Protein AF-A0A2D9H5V6-F1 (afdb_monomer)

Sequence (187 aa):
GAAMRGMRHVPVDREAPAAAYLAARRLLGEGEPVCVFPEAGVSHSYTIRALMPGVAALARETGVPVVPVAVWGHQRLWPLRRRLDEHAGLSLQRGLHVDVAFGEPFGVGAEADLVEVTRDLGHRMTRLLEGLQTRPHHTPRPGERARWYPAHLGGTAPTPAQAEPLDLVPRSAVPPTWGPGARHASA

Foldseek 3Di:
DVVCVVVVHQDADPVCRVSSLVVCLVCVLVVHDDDDDQLVDQFQQLARFFGALSVLVSLLVSVDWDKQKDKDQVCVQFPDDPDPPDPRDGDPDPPGDIDMDIDDIDGHHNPHDSLVVSQVSSARNRVRSVVVCPDPSNDDDVPDQACRHHVVSPHNGDHNVRRVVVRPGPPNTRGHCDDPPRDPPDD

Structure (mmCIF, N/CA/C/O backbone):
data_AF-A0A2D9H5V6-F1
#
_entry.id   AF-A0A2D9H5V6-F1
#
loop_
_atom_site.group_PDB
_atom_site.id
_atom_site.type_symbol
_atom_site.label_atom_id
_atom_site.label_alt_id
_atom_site.label_comp_id
_atom_site.label_asym_id
_atom_site.label_entity_id
_atom_site.label_seq_id
_atom_site.pdbx_PDB_ins_code
_atom_site.Cartn_x
_atom_site.Cartn_y
_atom_site.Cartn_z
_atom_site.occupancy
_atom_site.B_iso_or_equiv
_atom_site.auth_seq_id
_atom_site.auth_comp_id
_atom_site.auth_asym_id
_atom_site.auth_atom_id
_atom_site.pdbx_PDB_model_num
ATOM 1 N N . GLY A 1 1 ? -7.579 21.321 -3.120 1.00 61.03 1 GLY A N 1
ATOM 2 C CA . GLY A 1 1 ? -8.224 22.102 -4.203 1.00 61.03 1 GLY A CA 1
ATOM 3 C C . GLY A 1 1 ? -9.686 21.712 -4.370 1.00 61.03 1 GLY A C 1
ATOM 4 O O . GLY A 1 1 ? -10.102 20.729 -3.767 1.00 61.03 1 GLY A O 1
ATOM 5 N N . ALA A 1 2 ? -10.460 22.461 -5.166 1.00 72.12 2 ALA A N 1
ATOM 6 C CA . ALA A 1 2 ? -11.902 22.234 -5.356 1.00 72.12 2 ALA A CA 1
ATOM 7 C C . ALA A 1 2 ? -12.233 20.844 -5.936 1.00 72.12 2 ALA A C 1
ATOM 9 O O . ALA A 1 2 ? -13.121 20.180 -5.416 1.00 72.12 2 ALA A O 1
ATOM 10 N N . ALA A 1 3 ? -11.454 20.360 -6.911 1.00 72.81 3 ALA A N 1
ATOM 11 C CA . ALA A 1 3 ? -11.627 19.021 -7.487 1.00 72.81 3 ALA A CA 1
ATOM 12 C C . ALA A 1 3 ? -11.470 17.895 -6.443 1.00 72.81 3 ALA A C 1
ATOM 14 O O . ALA A 1 3 ? -12.329 17.030 -6.328 1.00 72.81 3 ALA A O 1
ATOM 15 N N . MET A 1 4 ? -10.422 17.953 -5.612 1.00 76.38 4 MET A N 1
ATOM 16 C CA . MET A 1 4 ? -10.180 16.958 -4.553 1.00 76.38 4 MET A CA 1
ATOM 17 C C . MET A 1 4 ? -11.299 16.940 -3.502 1.00 76.38 4 MET A C 1
ATOM 19 O O . MET A 1 4 ? -11.692 15.871 -3.045 1.00 76.38 4 MET A O 1
ATOM 23 N N . ARG A 1 5 ? -11.850 18.114 -3.153 1.00 72.50 5 ARG A N 1
ATOM 24 C CA . ARG A 1 5 ? -13.009 18.216 -2.251 1.00 72.50 5 ARG A CA 1
ATOM 25 C C . ARG A 1 5 ? -14.284 17.663 -2.889 1.00 72.50 5 ARG A C 1
ATOM 27 O O . ARG A 1 5 ? -15.020 16.959 -2.213 1.00 72.50 5 ARG A O 1
ATOM 34 N N . GLY A 1 6 ? -14.508 17.925 -4.179 1.00 72.38 6 GLY A N 1
ATOM 35 C CA . GLY A 1 6 ? -15.624 17.346 -4.937 1.00 72.38 6 GLY A CA 1
ATOM 36 C C . GLY A 1 6 ? -15.572 15.816 -4.997 1.00 72.38 6 GLY A C 1
ATOM 37 O O . GLY A 1 6 ? -16.605 15.164 -4.935 1.00 72.38 6 GLY A O 1
ATOM 38 N N . MET A 1 7 ? -14.367 15.239 -5.012 1.00 78.19 7 MET A N 1
ATOM 39 C CA . MET A 1 7 ? -14.133 13.792 -4.921 1.00 78.19 7 MET A CA 1
ATOM 40 C C . MET A 1 7 ? -14.036 13.269 -3.475 1.00 78.19 7 MET A C 1
ATOM 42 O O . MET A 1 7 ? -13.596 12.142 -3.271 1.00 78.19 7 MET A O 1
ATOM 46 N N . ARG A 1 8 ? -14.374 14.088 -2.468 1.00 80.75 8 ARG A N 1
ATOM 47 C CA . ARG A 1 8 ? -14.349 13.740 -1.034 1.00 80.75 8 ARG A CA 1
ATOM 48 C C . ARG A 1 8 ? -12.998 13.206 -0.521 1.00 80.75 8 ARG A C 1
ATOM 50 O O . ARG A 1 8 ? -12.956 12.419 0.418 1.00 80.75 8 ARG A O 1
ATOM 57 N N . HIS A 1 9 ? -11.878 13.655 -1.098 1.00 83.19 9 HIS A N 1
ATOM 58 C CA . HIS A 1 9 ? -10.551 13.272 -0.608 1.00 83.19 9 HIS A CA 1
ATOM 59 C C . HIS A 1 9 ? -10.275 13.871 0.773 1.00 83.19 9 HIS A C 1
ATOM 61 O O . HIS A 1 9 ? -10.432 15.077 0.981 1.00 83.19 9 HIS A O 1
ATOM 67 N N . VAL A 1 10 ? -9.769 13.037 1.679 1.00 85.19 10 VAL A N 1
ATOM 68 C CA . VAL A 1 10 ? -9.214 13.472 2.962 1.00 85.19 10 VAL A CA 1
ATOM 69 C C . VAL A 1 10 ? -7.763 13.913 2.730 1.00 85.19 10 VAL A C 1
ATOM 71 O O . VAL A 1 10 ? -6.944 13.089 2.320 1.00 85.19 10 VAL A O 1
ATOM 74 N N . PRO A 1 11 ? -7.414 15.197 2.931 1.00 82.62 11 PRO A N 1
ATOM 75 C CA . PRO A 1 11 ? -6.035 15.643 2.794 1.00 82.62 11 PRO A CA 1
ATOM 76 C C . PRO A 1 11 ? -5.174 15.001 3.885 1.00 82.62 11 PRO A C 1
ATOM 78 O O . PRO A 1 11 ? -5.520 15.046 5.064 1.00 82.62 11 PRO A O 1
ATOM 81 N N . VAL A 1 12 ? -4.049 14.416 3.480 1.00 80.81 12 VAL A N 1
ATOM 82 C CA . VAL A 1 12 ? -3.073 13.829 4.399 1.00 80.81 12 VAL A CA 1
ATOM 83 C C . VAL A 1 12 ? -1.872 14.753 4.477 1.00 80.81 12 VAL A C 1
ATOM 85 O O . VAL A 1 12 ? -1.154 14.928 3.492 1.00 80.81 12 VAL A O 1
ATOM 88 N N . ASP A 1 13 ? -1.659 15.321 5.657 1.00 79.69 13 ASP A N 1
ATOM 89 C CA . ASP A 1 13 ? -0.395 15.944 6.014 1.00 79.69 13 ASP A CA 1
ATOM 90 C C . ASP A 1 13 ? 0.534 14.864 6.579 1.00 79.69 13 ASP A C 1
ATOM 92 O O . ASP A 1 13 ? 0.167 14.133 7.502 1.00 79.69 13 ASP A O 1
ATOM 96 N N . ARG A 1 14 ? 1.727 14.731 5.997 1.00 73.19 14 ARG A N 1
ATOM 97 C CA . ARG A 1 14 ? 2.722 13.751 6.450 1.00 73.19 14 ARG A CA 1
ATOM 98 C C . ARG A 1 14 ? 3.357 14.149 7.781 1.00 73.19 14 ARG A C 1
ATOM 100 O O . ARG A 1 14 ? 3.822 13.262 8.491 1.00 73.19 14 ARG A O 1
ATOM 107 N N . GLU A 1 15 ? 3.357 15.436 8.120 1.00 73.75 15 GLU A N 1
ATOM 108 C CA . GLU A 1 15 ? 3.858 15.954 9.396 1.00 73.75 15 GLU A CA 1
ATOM 109 C C . GLU A 1 15 ? 2.770 15.933 10.481 1.00 73.75 15 GLU A C 1
ATOM 111 O O . GLU A 1 15 ? 3.076 15.776 11.662 1.00 73.75 15 GLU A O 1
ATOM 116 N N . ALA A 1 16 ? 1.492 15.989 10.084 1.00 73.69 16 ALA A N 1
ATOM 117 C CA . ALA A 1 16 ? 0.334 15.946 10.982 1.00 73.69 16 ALA A CA 1
ATOM 118 C C . ALA A 1 16 ? -0.711 14.867 10.591 1.00 73.69 16 ALA A C 1
ATOM 120 O O . ALA A 1 16 ? -1.885 15.178 10.351 1.00 73.69 16 ALA A O 1
ATOM 121 N N . PRO A 1 17 ? -0.342 13.569 10.572 1.00 79.75 17 PRO A N 1
ATOM 122 C CA . PRO A 1 17 ? -1.199 12.497 10.046 1.00 79.75 17 PRO A CA 1
ATOM 123 C C . PRO A 1 17 ? -2.465 12.227 10.879 1.00 79.75 17 PRO A C 1
ATOM 125 O O . PRO A 1 17 ? -3.419 11.622 10.384 1.00 79.75 17 PRO A O 1
ATOM 128 N N . ALA A 1 18 ? -2.510 12.689 12.133 1.00 86.81 18 ALA A N 1
ATOM 129 C CA . ALA A 1 18 ? -3.625 12.454 13.051 1.00 86.81 18 ALA A CA 1
ATOM 130 C C . ALA A 1 18 ? -4.961 13.026 12.544 1.00 86.81 18 ALA A C 1
ATOM 132 O O . ALA A 1 18 ? -6.003 12.394 12.710 1.00 86.81 18 ALA A O 1
ATOM 133 N N . ALA A 1 19 ? -4.948 14.188 11.883 1.00 88.62 19 ALA A N 1
ATOM 134 C CA . ALA A 1 19 ? -6.173 14.802 11.367 1.00 88.62 19 ALA A CA 1
ATOM 135 C C . ALA A 1 19 ? -6.834 13.934 10.282 1.00 88.62 19 ALA A C 1
ATOM 137 O O . ALA A 1 19 ? -8.050 13.729 10.298 1.00 88.62 19 ALA A O 1
ATOM 138 N N . ALA A 1 20 ? -6.029 13.369 9.377 1.00 90.31 20 ALA A N 1
ATOM 139 C CA . ALA A 1 20 ? -6.519 12.467 8.341 1.00 90.31 20 ALA A CA 1
ATOM 140 C C . ALA A 1 20 ? -7.062 11.160 8.932 1.00 90.31 20 ALA A C 1
ATOM 142 O O . ALA A 1 20 ? -8.099 10.672 8.489 1.00 90.31 20 ALA A O 1
ATOM 143 N N . TYR A 1 21 ? -6.402 10.631 9.967 1.00 93.06 21 TYR A N 1
ATOM 144 C CA . TYR A 1 21 ? -6.865 9.448 10.690 1.00 93.06 21 TYR A CA 1
ATOM 145 C C . TYR A 1 21 ? -8.245 9.665 11.323 1.00 93.06 21 TYR A C 1
ATOM 147 O O . TYR A 1 21 ? -9.162 8.875 11.105 1.00 93.06 21 TYR A O 1
ATOM 155 N N . LEU A 1 22 ? -8.426 10.769 12.054 1.00 94.06 22 LEU A N 1
ATOM 156 C CA . LEU A 1 22 ? -9.707 11.107 12.682 1.00 94.06 22 LEU A CA 1
ATOM 157 C C . LEU A 1 22 ? -10.817 11.316 11.644 1.00 94.06 22 LEU A C 1
ATOM 159 O O . LEU A 1 22 ? -11.947 10.873 11.852 1.00 94.06 22 LEU A O 1
ATOM 163 N N . ALA A 1 23 ? -10.497 11.951 10.514 1.00 94.12 23 ALA A N 1
ATOM 164 C CA . ALA A 1 23 ? -11.439 12.130 9.416 1.00 94.12 23 ALA A CA 1
ATOM 165 C C . ALA A 1 23 ? -11.848 10.792 8.780 1.00 94.12 23 ALA A C 1
ATOM 167 O O . ALA A 1 23 ? -13.038 10.575 8.558 1.00 94.12 23 ALA A O 1
ATOM 168 N N . ALA A 1 24 ? -10.892 9.889 8.537 1.00 95.31 24 ALA A N 1
ATOM 169 C CA . ALA A 1 24 ? -11.167 8.543 8.038 1.00 95.31 24 ALA A CA 1
ATOM 170 C C . ALA A 1 24 ? -12.055 7.758 9.012 1.00 95.31 24 ALA A C 1
ATOM 172 O O . ALA A 1 24 ? -13.062 7.193 8.599 1.00 95.31 24 ALA A O 1
ATOM 173 N N . ARG A 1 25 ? -11.745 7.794 10.313 1.00 95.88 25 ARG A N 1
ATOM 174 C CA . ARG A 1 25 ? -12.549 7.130 11.347 1.00 95.88 25 ARG A CA 1
ATOM 175 C C . ARG A 1 25 ? -13.990 7.640 11.386 1.00 95.88 25 ARG A C 1
ATOM 177 O O . ARG A 1 25 ? -14.912 6.839 11.483 1.00 95.88 25 ARG A O 1
ATOM 184 N N . ARG A 1 26 ? -14.187 8.961 11.285 1.00 95.69 26 ARG A N 1
ATOM 185 C CA . ARG A 1 26 ? -15.526 9.567 11.216 1.00 95.69 26 ARG A CA 1
ATOM 186 C C . ARG A 1 26 ? -16.301 9.070 9.993 1.00 95.69 26 ARG A C 1
ATOM 188 O O . ARG A 1 26 ? -17.433 8.639 10.152 1.00 95.69 26 ARG A O 1
ATOM 195 N N . LEU A 1 27 ? -15.686 9.095 8.807 1.00 95.75 27 LEU A N 1
ATOM 196 C CA . LEU A 1 27 ? -16.321 8.634 7.563 1.00 95.75 27 LEU A CA 1
ATOM 197 C C . LEU A 1 27 ? -16.729 7.158 7.642 1.00 95.75 27 LEU A C 1
ATOM 199 O O . LEU A 1 27 ? -17.852 6.817 7.289 1.00 95.75 27 LEU A O 1
ATOM 203 N N . LEU A 1 28 ? -15.856 6.300 8.177 1.00 96.44 28 LEU A N 1
ATOM 204 C CA . LEU A 1 28 ? -16.173 4.886 8.389 1.00 96.44 28 LEU A CA 1
ATOM 205 C C . LEU A 1 28 ? -17.361 4.707 9.349 1.00 96.44 28 LEU A C 1
ATOM 207 O O . LEU A 1 28 ? -18.237 3.889 9.086 1.00 96.44 28 LEU A O 1
ATOM 211 N N . GLY A 1 29 ? -17.434 5.503 10.422 1.00 94.31 29 GLY A N 1
ATOM 212 C CA . GLY A 1 29 ? -18.576 5.509 11.346 1.00 94.31 29 GLY A CA 1
ATOM 213 C C . GLY A 1 29 ? -19.886 6.013 10.723 1.00 94.31 29 GLY A C 1
ATOM 214 O O . GLY A 1 29 ? -20.962 5.630 11.169 1.00 94.31 29 GLY A O 1
ATOM 215 N N . GLU A 1 30 ? -19.804 6.829 9.672 1.00 95.38 30 GLU A N 1
ATOM 216 C CA . GLU A 1 30 ? -20.945 7.282 8.861 1.00 95.38 30 GLU A CA 1
ATOM 217 C C . GLU A 1 30 ? -21.349 6.257 7.782 1.00 95.38 30 GLU A C 1
ATOM 219 O O . GLU A 1 30 ? -22.300 6.489 7.038 1.00 95.38 30 GLU A O 1
ATOM 224 N N . GLY A 1 31 ? -20.651 5.118 7.693 1.00 94.31 31 GLY A N 1
ATOM 225 C CA . GLY A 1 31 ? -20.890 4.085 6.684 1.00 94.31 31 GLY A CA 1
ATOM 226 C C . GLY A 1 31 ? -20.282 4.396 5.311 1.00 94.31 31 GLY A C 1
ATOM 227 O O . GLY A 1 31 ? -20.578 3.699 4.342 1.00 94.31 31 GLY A O 1
ATOM 228 N N . GLU A 1 32 ? -19.433 5.422 5.204 1.00 95.19 32 GLU A N 1
ATOM 229 C CA . GLU A 1 32 ? -18.746 5.766 3.957 1.00 95.19 32 GLU A CA 1
ATOM 230 C C . GLU A 1 32 ? -17.470 4.919 3.790 1.00 95.19 32 GLU A C 1
ATOM 232 O O . GLU A 1 32 ? -16.667 4.806 4.723 1.00 95.19 32 GLU A O 1
ATOM 237 N N . PRO A 1 33 ? -17.218 4.346 2.599 1.00 94.12 33 PRO A N 1
ATOM 238 C CA . PRO A 1 33 ? -15.993 3.602 2.340 1.00 94.12 33 PRO A CA 1
ATOM 239 C C . PRO A 1 33 ? -14.785 4.544 2.263 1.00 94.12 33 PRO A C 1
ATOM 241 O O . PRO A 1 33 ? -14.835 5.606 1.640 1.00 94.12 33 PRO A O 1
ATOM 244 N N . VAL A 1 34 ? -13.657 4.119 2.834 1.00 95.62 34 VAL A N 1
ATOM 245 C CA . VAL A 1 34 ? -12.398 4.875 2.800 1.00 95.62 34 VAL A CA 1
ATOM 246 C C . VAL A 1 34 ? -11.310 4.055 2.115 1.00 95.62 34 VAL A C 1
ATOM 248 O O . VAL A 1 34 ? -10.980 2.953 2.545 1.00 95.62 34 VAL A O 1
ATOM 251 N N . CYS A 1 35 ? -10.713 4.617 1.061 1.00 94.62 35 CYS A N 1
ATOM 252 C CA . CYS A 1 35 ? -9.527 4.058 0.416 1.00 94.62 35 CYS A CA 1
ATOM 253 C C . CYS A 1 35 ? -8.264 4.662 1.038 1.00 94.62 35 CYS A C 1
ATOM 255 O O . CYS A 1 35 ? -8.118 5.884 1.096 1.00 94.62 35 CYS A O 1
ATOM 257 N N . VAL A 1 36 ? -7.333 3.811 1.469 1.00 94.00 36 VAL A N 1
ATOM 258 C CA . VAL A 1 36 ? -6.069 4.217 2.096 1.00 94.00 36 VAL A CA 1
ATOM 259 C C . VAL A 1 36 ? -4.911 3.564 1.350 1.00 94.00 36 VAL A C 1
ATOM 261 O O . VAL A 1 36 ? -4.977 2.385 1.020 1.00 94.00 36 VAL A O 1
ATOM 264 N N . PHE A 1 37 ? -3.833 4.315 1.121 1.00 92.81 37 PHE A N 1
ATOM 265 C CA . PHE A 1 37 ? -2.561 3.777 0.634 1.00 92.81 37 PHE A CA 1
ATOM 266 C C . PHE A 1 37 ? -1.605 3.598 1.823 1.00 92.81 37 PHE A C 1
ATOM 268 O O . PHE A 1 37 ? -0.919 4.558 2.194 1.00 92.81 37 PHE A O 1
ATOM 275 N N . PRO A 1 38 ? -1.553 2.406 2.452 1.00 93.56 38 PRO A N 1
ATOM 276 C CA . PRO A 1 38 ? -0.773 2.191 3.673 1.00 93.56 38 PRO A CA 1
ATOM 277 C C . PRO A 1 38 ? 0.736 2.316 3.443 1.00 93.56 38 PRO A C 1
ATOM 279 O O . PRO A 1 38 ? 1.477 2.561 4.388 1.00 93.56 38 PRO A O 1
ATOM 282 N N . GLU A 1 39 ? 1.191 2.212 2.194 1.00 90.06 39 GLU A N 1
ATOM 283 C CA . GLU A 1 39 ? 2.591 2.383 1.814 1.00 90.06 39 GLU A CA 1
ATOM 284 C C . GLU A 1 39 ? 3.098 3.811 2.064 1.00 90.06 39 GLU A C 1
ATOM 286 O O . GLU A 1 39 ? 4.294 4.003 2.190 1.00 90.06 39 GLU A O 1
ATOM 291 N N . ALA A 1 40 ? 2.246 4.840 2.170 1.00 83.75 40 ALA A N 1
ATOM 292 C CA . ALA A 1 40 ? 2.652 6.247 2.353 1.00 83.75 40 ALA A CA 1
ATOM 293 C C . ALA A 1 40 ? 3.526 6.847 1.220 1.00 83.75 40 ALA A C 1
ATOM 295 O O . ALA A 1 40 ? 4.148 7.902 1.381 1.00 83.75 40 ALA A O 1
ATOM 296 N N . GLY A 1 41 ? 3.541 6.221 0.045 1.00 85.12 41 GLY A N 1
ATOM 297 C CA . GLY A 1 41 ? 4.275 6.669 -1.137 1.00 85.12 41 GLY A CA 1
ATOM 298 C C . GLY A 1 41 ? 4.234 5.618 -2.241 1.00 85.12 41 GLY A C 1
ATOM 299 O O . GLY A 1 41 ? 3.764 4.510 -2.013 1.00 85.12 41 GLY A O 1
ATOM 300 N N . VAL A 1 42 ? 4.722 5.975 -3.428 1.00 86.19 42 VAL A N 1
ATOM 301 C CA . VAL A 1 42 ? 4.929 5.017 -4.524 1.00 86.19 42 VAL A CA 1
ATOM 302 C C . VAL A 1 42 ? 6.318 4.406 -4.358 1.00 86.19 42 VAL A C 1
ATOM 304 O O . VAL A 1 42 ? 7.282 5.155 -4.211 1.00 86.19 42 VAL A O 1
ATOM 307 N N . SER A 1 43 ? 6.426 3.077 -4.384 1.00 90.44 43 SER A N 1
ATOM 308 C CA . SER A 1 43 ? 7.722 2.397 -4.283 1.00 90.44 43 SER A CA 1
ATOM 309 C C . SER A 1 43 ? 8.515 2.451 -5.592 1.00 90.44 43 SER A C 1
ATOM 311 O O . SER A 1 43 ? 7.982 2.164 -6.669 1.00 90.44 43 SER A O 1
ATOM 313 N N . HIS A 1 44 ? 9.815 2.745 -5.504 1.00 91.00 44 HIS A N 1
ATOM 314 C CA . HIS A 1 44 ? 10.706 2.752 -6.669 1.00 91.00 44 HIS A CA 1
ATOM 315 C C . HIS A 1 44 ? 10.980 1.353 -7.238 1.00 91.00 44 HIS A C 1
ATOM 317 O O . HIS A 1 44 ? 11.238 1.240 -8.439 1.00 91.00 44 HIS A O 1
ATOM 323 N N . SER A 1 45 ? 10.926 0.300 -6.413 1.00 92.44 45 SER A N 1
ATOM 324 C CA . SER A 1 45 ? 11.124 -1.095 -6.838 1.00 92.44 45 SER A CA 1
ATOM 325 C C . SER A 1 45 ? 9.867 -1.739 -7.418 1.00 92.44 45 SER A C 1
ATOM 327 O O . SER A 1 45 ? 9.945 -2.857 -7.932 1.00 92.44 45 SER A O 1
ATOM 329 N N . TYR A 1 46 ? 8.723 -1.046 -7.358 1.00 94.31 46 TYR A N 1
ATOM 330 C CA . TYR A 1 46 ? 7.413 -1.573 -7.744 1.00 94.31 46 TYR A CA 1
ATOM 331 C C . TYR A 1 46 ? 7.006 -2.843 -6.981 1.00 94.31 46 TYR A C 1
ATOM 333 O O . TYR A 1 46 ? 6.309 -3.712 -7.505 1.00 94.31 46 TYR A O 1
ATOM 341 N N . THR A 1 47 ? 7.450 -2.944 -5.734 1.00 95.06 47 THR A N 1
ATOM 342 C CA . THR A 1 47 ? 7.063 -3.979 -4.771 1.00 95.06 47 THR A CA 1
ATOM 343 C C . THR A 1 47 ? 6.370 -3.305 -3.593 1.00 95.06 47 THR A C 1
ATOM 345 O O . THR A 1 47 ? 6.602 -2.121 -3.354 1.00 95.06 47 THR A O 1
ATOM 348 N N . ILE A 1 48 ? 5.561 -4.040 -2.827 1.00 95.38 48 ILE A N 1
ATOM 349 C CA . ILE A 1 48 ? 4.933 -3.480 -1.622 1.00 95.38 48 ILE A CA 1
ATOM 350 C C . ILE A 1 48 ? 6.029 -3.112 -0.616 1.00 95.38 48 ILE A C 1
ATOM 352 O O . ILE A 1 48 ? 6.760 -3.985 -0.143 1.00 95.38 48 ILE A O 1
ATOM 356 N N . ARG A 1 49 ? 6.158 -1.822 -0.298 1.00 93.31 49 ARG A N 1
ATOM 357 C CA . ARG A 1 49 ? 7.120 -1.321 0.697 1.00 93.31 49 ARG A CA 1
ATOM 358 C C . ARG A 1 49 ? 6.572 -1.448 2.123 1.00 93.31 49 ARG A C 1
ATOM 360 O O . ARG A 1 49 ? 5.505 -2.017 2.334 1.00 93.31 49 ARG A O 1
ATOM 367 N N . ALA A 1 50 ? 7.308 -0.936 3.108 1.00 94.69 50 ALA A N 1
ATOM 368 C CA . ALA A 1 50 ? 6.848 -0.879 4.496 1.00 94.69 50 ALA A CA 1
ATOM 369 C C . ALA A 1 50 ? 5.471 -0.197 4.610 1.00 94.69 50 ALA A C 1
ATOM 371 O O . ALA A 1 50 ? 5.187 0.774 3.902 1.00 94.69 50 ALA A O 1
ATOM 372 N N . LEU A 1 51 ? 4.632 -0.703 5.513 1.00 96.12 51 LEU A N 1
ATOM 373 C CA . LEU A 1 51 ? 3.240 -0.273 5.649 1.00 96.12 51 LEU A CA 1
ATOM 374 C C . LEU A 1 51 ? 3.004 0.459 6.968 1.00 96.12 51 LEU A C 1
ATOM 376 O O . LEU A 1 51 ? 3.457 0.035 8.028 1.00 96.12 51 LEU A O 1
ATOM 380 N N . MET A 1 52 ? 2.236 1.543 6.920 1.00 94.81 52 MET A N 1
ATOM 381 C CA . MET A 1 52 ? 1.746 2.219 8.116 1.00 94.81 52 MET A CA 1
ATOM 382 C C . MET A 1 52 ? 0.636 1.385 8.781 1.00 94.81 52 MET A C 1
ATOM 384 O O . MET A 1 52 ? -0.300 0.971 8.091 1.00 94.81 52 MET A O 1
ATOM 388 N N . PRO A 1 53 ? 0.638 1.222 10.117 1.00 95.44 53 PRO A N 1
ATOM 389 C CA . PRO A 1 53 ? -0.353 0.402 10.825 1.00 95.44 53 PRO A CA 1
ATOM 390 C C . PRO A 1 53 ? -1.747 1.049 10.933 1.00 95.44 53 PRO A C 1
ATOM 392 O O . PRO A 1 53 ? -2.658 0.482 11.533 1.00 95.44 53 PRO A O 1
ATOM 395 N N . GLY A 1 54 ? -1.943 2.242 10.359 1.00 94.81 54 GLY A N 1
ATOM 396 C CA . GLY A 1 54 ? -3.185 3.010 10.483 1.00 94.81 54 GLY A CA 1
ATOM 397 C C . GLY A 1 54 ? -4.419 2.303 9.916 1.00 94.81 54 GLY A C 1
ATOM 398 O O . GLY A 1 54 ? -5.502 2.466 10.463 1.00 94.81 54 GLY A O 1
ATOM 399 N N . VAL A 1 55 ? -4.268 1.479 8.872 1.00 96.56 55 VAL A N 1
ATOM 400 C CA . VAL A 1 55 ? -5.384 0.680 8.326 1.00 96.56 55 VAL A CA 1
ATOM 401 C C . VAL A 1 55 ? -5.848 -0.366 9.342 1.00 96.56 55 VAL A C 1
ATOM 403 O O . VAL A 1 55 ? -7.044 -0.478 9.596 1.00 96.56 55 VAL A O 1
ATOM 406 N N . ALA A 1 56 ? -4.905 -1.078 9.966 1.00 97.38 56 ALA A N 1
ATOM 407 C CA . ALA A 1 56 ? -5.205 -2.054 11.010 1.00 97.38 56 ALA A CA 1
ATOM 408 C C . ALA A 1 56 ? -5.868 -1.386 12.227 1.00 97.38 56 ALA A C 1
ATOM 410 O O . ALA A 1 56 ? -6.852 -1.900 12.754 1.00 97.38 56 ALA A O 1
ATOM 411 N N . ALA A 1 57 ? -5.365 -0.215 12.635 1.00 96.94 57 ALA A N 1
ATOM 412 C CA . ALA A 1 57 ? -5.922 0.553 13.746 1.00 96.94 57 ALA A CA 1
ATOM 413 C C . ALA A 1 57 ? -7.361 1.026 13.467 1.00 96.94 57 ALA A C 1
ATOM 415 O O . ALA A 1 57 ? -8.242 0.802 14.296 1.00 96.94 57 ALA A O 1
ATOM 416 N N . LEU A 1 58 ? -7.622 1.591 12.280 1.00 97.12 58 LEU A N 1
ATOM 417 C CA . LEU A 1 58 ? -8.965 2.023 11.876 1.00 97.12 58 LEU A CA 1
ATOM 418 C C . LEU A 1 58 ? -9.952 0.857 11.873 1.00 97.12 58 LEU A C 1
ATOM 420 O O . LEU A 1 58 ? -11.042 0.985 12.424 1.00 97.12 58 LEU A O 1
ATOM 424 N N . ALA A 1 59 ? -9.572 -0.276 11.281 1.00 97.44 59 ALA A N 1
ATOM 425 C CA . ALA A 1 59 ? -10.427 -1.456 11.219 1.00 97.44 59 ALA A CA 1
ATOM 426 C C . ALA A 1 59 ? -10.750 -2.006 12.615 1.00 97.44 59 ALA A C 1
ATOM 428 O O . ALA A 1 59 ? -11.903 -2.321 12.896 1.00 97.44 59 ALA A O 1
ATOM 429 N N . ARG A 1 60 ? -9.761 -2.039 13.518 1.00 97.44 60 ARG A N 1
ATOM 430 C CA . ARG A 1 60 ? -9.958 -2.455 14.912 1.00 97.44 60 ARG A CA 1
ATOM 431 C C . ARG A 1 60 ? -10.889 -1.516 15.680 1.00 97.44 60 ARG A C 1
ATOM 433 O O . ARG A 1 60 ? -11.750 -1.981 16.414 1.00 97.44 60 ARG A O 1
ATOM 440 N N . GLU A 1 61 ? -10.710 -0.203 15.525 1.00 96.31 61 GLU A N 1
ATOM 441 C CA . GLU A 1 61 ? -11.502 0.812 16.236 1.00 96.31 61 GLU A CA 1
ATOM 442 C C . GLU A 1 61 ? -12.943 0.920 15.727 1.00 96.31 61 GLU A C 1
ATOM 444 O O . GLU A 1 61 ? -13.843 1.242 16.498 1.00 96.31 61 GLU A O 1
ATOM 449 N N . THR A 1 62 ? -13.165 0.698 14.431 1.00 96.81 62 THR A N 1
ATOM 450 C CA . THR A 1 62 ? -14.478 0.900 13.792 1.00 96.81 62 THR A CA 1
ATOM 451 C C . THR A 1 62 ? -15.238 -0.400 13.540 1.00 96.81 62 THR A C 1
ATOM 453 O O . THR A 1 62 ? -16.426 -0.355 13.236 1.00 96.81 62 THR A O 1
ATOM 456 N N . GLY A 1 63 ? -14.575 -1.555 13.645 1.00 96.56 63 GLY A N 1
ATOM 457 C CA . GLY A 1 63 ? -15.154 -2.867 13.352 1.00 96.56 63 GLY A CA 1
ATOM 458 C C . GLY A 1 63 ? -15.423 -3.125 11.865 1.00 96.56 63 GLY A C 1
ATOM 459 O O . GLY A 1 63 ? -15.999 -4.157 11.522 1.00 96.56 63 GLY A O 1
ATOM 460 N N . VAL A 1 64 ? -15.027 -2.212 10.972 1.00 97.31 64 VAL A N 1
ATOM 461 C CA . VAL A 1 64 ? -15.220 -2.370 9.524 1.00 97.31 64 VAL A CA 1
ATOM 462 C C . VAL A 1 64 ? -14.180 -3.330 8.932 1.00 97.31 64 VAL A C 1
ATOM 464 O O . VAL A 1 64 ? -13.023 -3.333 9.367 1.00 97.31 64 VAL A O 1
ATOM 467 N N . PRO A 1 65 ? -14.546 -4.138 7.922 1.00 97.75 65 PRO A N 1
ATOM 4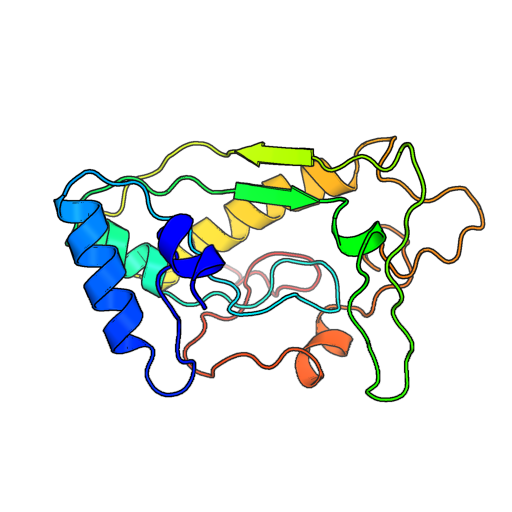68 C CA . PRO A 1 65 ? -13.602 -5.037 7.274 1.00 97.75 65 PRO A CA 1
ATOM 469 C C . PRO A 1 65 ? -12.599 -4.274 6.400 1.00 97.75 65 PRO A C 1
ATOM 471 O O . PRO A 1 65 ? -12.924 -3.270 5.765 1.00 97.75 65 PRO A O 1
ATOM 474 N N . VAL A 1 66 ? -11.382 -4.806 6.306 1.00 98.44 66 VAL A N 1
ATOM 475 C CA . VAL A 1 66 ? -10.349 -4.355 5.370 1.00 98.44 66 VAL A CA 1
ATOM 476 C C . VAL A 1 66 ? -10.433 -5.195 4.103 1.00 98.44 66 VAL A C 1
ATOM 478 O O . VAL A 1 66 ? -10.420 -6.422 4.167 1.00 98.44 66 VAL A O 1
ATOM 481 N N . VAL A 1 67 ? -10.459 -4.539 2.943 1.00 98.50 67 VAL A N 1
ATOM 482 C CA . VAL A 1 67 ? -10.346 -5.189 1.629 1.00 98.50 67 VAL A CA 1
ATOM 483 C C . VAL A 1 67 ? -8.968 -4.857 1.049 1.00 98.50 67 VAL A C 1
ATOM 485 O O . VAL A 1 67 ? -8.729 -3.696 0.712 1.00 98.50 67 VAL A O 1
ATOM 488 N N . PRO A 1 68 ? -8.035 -5.822 0.938 1.00 98.38 68 PRO A N 1
ATOM 489 C CA . PRO A 1 68 ? -6.756 -5.589 0.274 1.00 98.38 68 PRO A CA 1
ATOM 490 C C . PRO A 1 68 ? -6.970 -5.283 -1.209 1.00 98.38 68 PRO A C 1
ATOM 492 O O . PRO A 1 68 ? -7.719 -5.988 -1.884 1.00 98.38 68 PRO A O 1
ATOM 495 N N . VAL A 1 69 ? -6.282 -4.269 -1.732 1.00 98.25 69 VAL A N 1
ATOM 496 C CA . VAL A 1 69 ? -6.365 -3.889 -3.147 1.00 98.25 69 VAL A CA 1
ATOM 497 C C . VAL A 1 69 ? -4.965 -3.694 -3.713 1.00 98.25 69 VAL A C 1
ATOM 499 O O . VAL A 1 69 ? -4.117 -3.074 -3.073 1.00 98.25 69 VAL A O 1
ATOM 502 N N . ALA A 1 70 ? -4.732 -4.198 -4.923 1.00 97.75 70 ALA A N 1
ATOM 503 C CA . ALA A 1 70 ? -3.534 -3.916 -5.708 1.00 97.75 70 ALA A CA 1
ATOM 504 C C . ALA A 1 70 ? -3.919 -3.292 -7.053 1.00 97.75 70 ALA A C 1
ATOM 506 O O . ALA A 1 70 ? -4.922 -3.673 -7.657 1.00 97.75 70 ALA A O 1
ATOM 507 N N . VAL A 1 71 ? -3.107 -2.350 -7.536 1.00 96.62 71 VAL A N 1
ATOM 508 C CA . VAL A 1 71 ? -3.272 -1.713 -8.849 1.00 96.62 71 VAL A CA 1
ATOM 509 C C . VAL A 1 71 ? -1.963 -1.766 -9.625 1.00 96.62 71 VAL A C 1
ATOM 511 O O . VAL A 1 71 ? -0.902 -1.433 -9.099 1.00 96.62 71 VAL A O 1
ATOM 514 N N . TRP A 1 72 ? -2.029 -2.158 -10.896 1.00 96.19 72 TRP A N 1
ATOM 515 C CA . TRP A 1 72 ? -0.850 -2.315 -11.743 1.00 96.19 72 TRP A CA 1
ATOM 516 C C . TRP A 1 72 ? -1.088 -1.810 -13.166 1.00 96.19 72 TRP A C 1
ATOM 518 O O . TRP A 1 72 ? -2.171 -1.966 -13.723 1.00 96.19 72 TRP A O 1
ATOM 528 N N . GLY A 1 73 ? -0.066 -1.189 -13.757 1.00 93.38 73 GLY A N 1
ATOM 529 C CA . GLY A 1 73 ? -0.057 -0.676 -15.131 1.00 93.38 73 GLY A CA 1
ATOM 530 C C . GLY A 1 73 ? -0.073 0.853 -15.216 1.00 93.38 73 GLY A C 1
ATOM 531 O O . GLY A 1 73 ? 0.485 1.424 -16.154 1.00 93.38 73 GLY A O 1
ATOM 532 N N . HIS A 1 74 ? -0.618 1.534 -14.203 1.00 91.44 74 HIS A N 1
ATOM 533 C CA . HIS A 1 74 ? -0.713 3.000 -14.153 1.00 91.44 74 HIS A CA 1
ATOM 534 C C . HIS A 1 74 ? 0.660 3.702 -14.168 1.00 91.44 74 HIS A C 1
ATOM 536 O O . HIS A 1 74 ? 0.808 4.773 -14.752 1.00 91.44 74 HIS A O 1
ATOM 542 N N . GLN A 1 75 ? 1.700 3.071 -13.618 1.00 89.69 75 GLN A N 1
ATOM 543 C CA . GLN A 1 75 ? 3.077 3.572 -13.625 1.00 89.69 75 GLN A CA 1
ATOM 544 C C . GLN A 1 75 ? 3.684 3.683 -15.035 1.00 89.69 75 GLN A C 1
ATOM 546 O O . GLN A 1 75 ? 4.703 4.340 -15.225 1.00 89.69 75 GLN A O 1
ATOM 551 N N . ARG A 1 76 ? 3.076 3.046 -16.047 1.00 88.81 76 ARG A N 1
ATOM 552 C CA . ARG A 1 76 ? 3.482 3.181 -17.457 1.00 88.81 76 ARG A CA 1
ATOM 553 C C . ARG A 1 76 ? 2.914 4.453 -18.096 1.00 88.81 76 ARG A C 1
ATOM 555 O O . ARG A 1 76 ? 3.480 4.933 -19.075 1.00 88.81 76 ARG A O 1
ATOM 562 N N . LEU A 1 77 ? 1.822 4.992 -17.542 1.00 87.12 77 LEU A N 1
ATOM 563 C CA . LEU A 1 77 ? 1.230 6.271 -17.946 1.00 87.12 77 LEU A CA 1
ATOM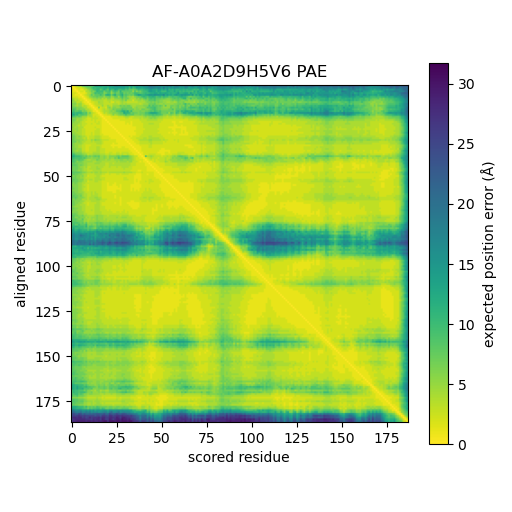 564 C C . LEU A 1 77 ? 2.015 7.433 -17.346 1.00 87.12 77 LEU A C 1
ATOM 566 O O . LEU A 1 77 ? 2.386 8.359 -18.059 1.00 87.12 77 LEU A O 1
ATOM 570 N N . TRP A 1 78 ? 2.297 7.363 -16.045 1.00 83.12 78 TRP A N 1
ATOM 571 C CA . TRP A 1 78 ? 3.052 8.389 -15.336 1.00 83.12 78 TRP A CA 1
ATOM 572 C C . TRP A 1 78 ? 4.159 7.750 -14.492 1.00 83.12 78 TRP A C 1
ATOM 574 O O . TRP A 1 78 ? 3.947 7.453 -13.315 1.00 83.12 78 TRP A O 1
ATOM 584 N N . PRO A 1 79 ? 5.337 7.486 -15.083 1.00 79.69 79 PRO A N 1
ATOM 585 C CA . PRO A 1 79 ? 6.411 6.817 -14.368 1.00 79.69 79 PRO A CA 1
ATOM 586 C C . PRO A 1 79 ? 6.948 7.680 -13.228 1.00 79.69 79 PRO A C 1
ATOM 588 O O . PRO A 1 79 ? 7.026 8.906 -13.327 1.00 79.69 79 PRO A O 1
ATOM 591 N N . LEU A 1 80 ? 7.351 7.024 -12.141 1.00 79.88 80 LEU A N 1
ATOM 592 C CA . LEU A 1 80 ? 8.006 7.699 -11.030 1.00 79.88 80 LEU A CA 1
ATOM 593 C C . LEU A 1 80 ? 9.374 8.223 -11.491 1.00 79.88 80 LEU A C 1
ATOM 595 O O . LEU A 1 80 ? 10.157 7.486 -12.099 1.00 79.88 80 LEU A O 1
ATOM 599 N N . ARG A 1 81 ? 9.657 9.498 -11.206 1.00 74.88 81 ARG A N 1
ATOM 600 C CA . ARG A 1 81 ? 10.980 10.091 -11.440 1.00 74.88 81 ARG A CA 1
ATOM 601 C C . ARG A 1 81 ? 11.972 9.474 -10.466 1.00 74.88 81 ARG A C 1
ATOM 603 O O . ARG A 1 81 ? 11.710 9.471 -9.271 1.00 74.88 81 ARG A O 1
ATOM 610 N N . ARG A 1 82 ? 13.116 8.999 -10.958 1.00 71.44 82 ARG A N 1
ATOM 611 C CA . ARG A 1 82 ? 14.204 8.489 -10.106 1.00 71.44 82 ARG A CA 1
ATOM 612 C C . ARG A 1 82 ? 15.222 9.565 -9.752 1.00 71.44 82 ARG A C 1
ATOM 614 O O . ARG A 1 82 ? 16.035 9.368 -8.854 1.00 71.44 82 ARG A O 1
ATOM 621 N N . ARG A 1 83 ? 15.208 10.684 -10.479 1.00 67.44 83 ARG A N 1
ATOM 622 C CA . ARG A 1 83 ? 16.052 11.854 -10.234 1.00 67.44 83 ARG A CA 1
ATOM 623 C C . ARG A 1 83 ? 15.245 13.132 -10.451 1.00 67.44 83 ARG A C 1
ATOM 625 O O . ARG A 1 83 ? 14.303 13.141 -11.243 1.00 67.44 83 ARG A O 1
ATOM 632 N N . LEU A 1 84 ? 15.619 14.210 -9.764 1.00 63.78 84 LEU A N 1
ATOM 633 C CA . LEU A 1 84 ? 14.932 15.505 -9.872 1.00 63.78 84 LEU A CA 1
ATOM 634 C C . LEU A 1 84 ? 15.000 16.084 -11.296 1.00 63.78 84 LEU A C 1
ATOM 636 O O . LEU A 1 84 ? 14.041 16.701 -11.755 1.00 63.78 84 LEU A O 1
ATOM 640 N N . ASP A 1 85 ? 16.100 15.821 -12.003 1.00 65.69 85 ASP A N 1
ATOM 641 C CA . ASP A 1 85 ? 16.358 16.218 -13.389 1.00 65.69 85 ASP A CA 1
ATOM 642 C C . ASP A 1 85 ? 15.696 15.299 -14.433 1.00 65.69 85 ASP A C 1
ATOM 644 O O . ASP A 1 85 ? 15.688 15.615 -15.621 1.00 65.69 85 ASP A O 1
ATOM 648 N N . GLU A 1 86 ? 15.094 14.175 -14.026 1.00 67.75 86 GLU A N 1
ATOM 649 C CA . GLU A 1 86 ? 14.453 13.253 -14.964 1.00 67.75 86 GLU A CA 1
ATOM 650 C C . GLU A 1 86 ? 13.097 13.795 -15.436 1.00 67.75 86 GLU A C 1
ATOM 652 O O . GLU A 1 86 ? 12.166 13.986 -14.648 1.00 67.75 86 GLU A O 1
ATOM 657 N N . HIS A 1 87 ? 12.933 13.955 -16.749 1.00 60.53 87 HIS A N 1
ATOM 658 C CA . HIS A 1 87 ? 11.625 14.164 -17.361 1.00 60.53 87 HIS A CA 1
ATOM 659 C C . HIS A 1 87 ? 10.842 12.844 -17.420 1.00 60.53 87 HIS A C 1
ATOM 661 O O . HIS A 1 87 ? 10.832 12.148 -18.433 1.00 60.53 87 HIS A O 1
ATOM 667 N N . ALA A 1 88 ? 10.126 12.505 -16.348 1.00 62.41 88 ALA A N 1
ATOM 668 C CA . ALA A 1 88 ? 9.028 11.546 -16.448 1.00 62.41 88 ALA A CA 1
ATOM 669 C C . ALA A 1 88 ? 7.805 12.263 -17.039 1.00 62.41 88 ALA A C 1
ATOM 671 O O . ALA A 1 88 ? 7.041 12.908 -16.318 1.00 62.41 88 ALA A O 1
ATOM 672 N N . GLY A 1 89 ? 7.694 12.255 -18.368 1.00 62.47 89 GLY A N 1
ATOM 673 C CA . GLY A 1 89 ? 6.527 12.777 -19.077 1.00 62.47 89 GLY A CA 1
ATOM 674 C C . GLY A 1 89 ? 5.337 11.820 -19.001 1.00 62.47 89 GLY A C 1
ATOM 675 O O . GLY A 1 89 ? 5.517 10.609 -18.867 1.00 62.47 89 GLY A O 1
ATOM 676 N N . LEU A 1 90 ? 4.127 12.372 -19.121 1.00 75.12 90 LEU A N 1
ATOM 677 C CA . LEU A 1 90 ? 2.906 11.592 -19.307 1.00 75.12 90 LEU A CA 1
ATOM 678 C C . LEU A 1 90 ? 2.982 10.824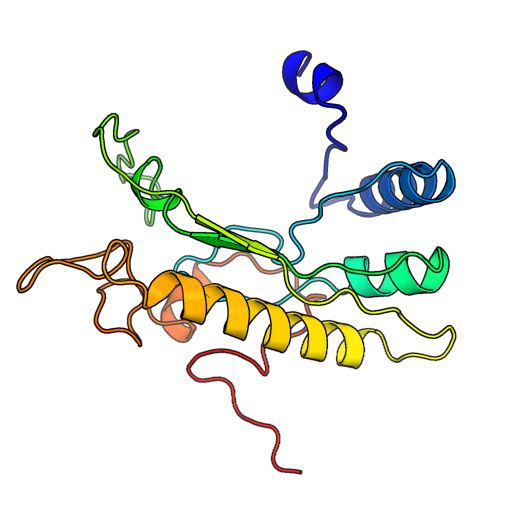 -20.629 1.00 75.12 90 LEU A C 1
ATOM 680 O O . LEU A 1 90 ? 3.115 11.425 -21.695 1.00 75.12 90 LEU A O 1
ATOM 684 N N . SER A 1 91 ? 2.843 9.505 -20.571 1.00 75.75 91 SER A N 1
ATOM 685 C CA . SER A 1 91 ? 2.624 8.686 -21.755 1.00 75.75 91 SER A CA 1
ATOM 686 C C . SER A 1 91 ? 1.142 8.709 -22.123 1.00 75.75 91 SER A C 1
ATOM 688 O O . SER A 1 91 ? 0.296 8.237 -21.367 1.00 75.75 91 SER A O 1
ATOM 690 N N . LEU A 1 92 ? 0.830 9.232 -23.310 1.00 78.00 92 LEU A N 1
ATOM 691 C CA . LEU A 1 92 ? -0.512 9.187 -23.909 1.00 78.00 92 LEU A CA 1
ATOM 692 C C . LEU A 1 92 ? -0.697 7.959 -24.818 1.00 78.00 92 LEU A C 1
ATOM 694 O O . LEU A 1 92 ? -1.570 7.939 -25.689 1.00 78.00 92 LEU A O 1
ATOM 698 N N . GLN A 1 93 ? 0.154 6.940 -24.659 1.00 80.38 93 GLN A N 1
ATOM 699 C CA . GLN A 1 93 ? 0.082 5.725 -25.460 1.00 80.38 93 GLN A CA 1
ATOM 700 C C . GLN A 1 93 ? -1.232 4.983 -25.187 1.00 80.38 93 GLN A C 1
ATOM 702 O O . GLN A 1 93 ? -1.548 4.625 -24.053 1.00 80.38 93 GLN A O 1
ATOM 707 N N . ARG A 1 94 ? -1.985 4.707 -26.255 1.00 80.31 94 ARG A N 1
ATOM 708 C CA . ARG A 1 94 ? -3.213 3.905 -26.193 1.00 80.31 94 ARG A CA 1
ATOM 709 C C . ARG A 1 94 ? -2.897 2.416 -26.024 1.00 80.31 94 ARG A C 1
ATOM 711 O O . ARG A 1 94 ? -1.827 1.955 -26.413 1.00 80.31 94 ARG A O 1
ATOM 718 N N . GLY A 1 95 ? -3.845 1.664 -25.466 1.00 83.31 95 GLY A N 1
ATOM 719 C CA . GLY A 1 95 ? -3.710 0.214 -25.267 1.00 83.31 95 GLY A CA 1
ATOM 720 C C . GLY A 1 95 ? -2.850 -0.185 -24.064 1.00 83.31 95 GLY A C 1
ATOM 721 O O . GLY A 1 95 ? -2.422 -1.332 -23.970 1.00 83.31 95 GLY A O 1
ATOM 722 N N . LEU A 1 96 ? -2.572 0.747 -23.146 1.00 86.81 96 LEU A N 1
ATOM 723 C CA . LEU A 1 96 ? -1.988 0.421 -21.848 1.00 86.81 96 LEU A CA 1
ATOM 724 C C . LEU A 1 96 ? -3.087 -0.075 -20.905 1.00 86.81 96 LEU A C 1
ATOM 726 O O . LEU A 1 96 ? -4.035 0.650 -20.614 1.00 86.81 96 LEU A O 1
ATOM 730 N N . HIS A 1 97 ? -2.942 -1.310 -20.436 1.00 91.94 97 HIS A N 1
ATOM 731 C CA . HIS A 1 97 ? -3.844 -1.900 -19.455 1.00 91.94 97 HIS A CA 1
ATOM 732 C C . HIS A 1 97 ? -3.526 -1.372 -18.056 1.00 91.94 97 HIS A C 1
ATOM 734 O O . HIS A 1 97 ? -2.357 -1.285 -17.671 1.00 91.94 97 HIS A O 1
ATOM 740 N N . VAL A 1 98 ? -4.573 -1.058 -17.296 1.00 94.56 98 VAL A N 1
ATOM 741 C CA . VAL A 1 98 ? -4.502 -0.822 -15.854 1.00 94.56 98 VAL A CA 1
ATOM 742 C C . VAL A 1 98 ? -5.448 -1.815 -15.205 1.00 94.56 98 VAL A C 1
ATOM 744 O O . VAL A 1 98 ? -6.655 -1.748 -15.424 1.00 94.56 98 VAL A O 1
ATOM 747 N N . ASP A 1 99 ? -4.889 -2.727 -14.421 1.00 97.38 99 ASP A N 1
ATOM 748 C CA . ASP A 1 99 ? -5.664 -3.738 -13.718 1.00 97.38 99 ASP A CA 1
ATOM 749 C C . ASP A 1 99 ? -5.733 -3.401 -12.234 1.00 97.38 99 ASP A C 1
ATOM 751 O O . ASP A 1 99 ? -4.754 -2.938 -11.640 1.00 97.38 99 ASP A O 1
ATOM 755 N N . VAL A 1 100 ? -6.885 -3.689 -11.635 1.00 98.06 100 VAL A N 1
ATOM 756 C CA . VAL A 1 100 ? -7.116 -3.608 -10.194 1.00 98.06 100 VAL A CA 1
ATOM 757 C C . VAL A 1 100 ? -7.559 -4.985 -9.715 1.00 98.06 100 VAL A C 1
ATOM 759 O O . VAL A 1 100 ? -8.435 -5.600 -10.322 1.00 98.06 100 VAL A O 1
ATOM 762 N N . ALA A 1 101 ? -6.947 -5.476 -8.642 1.00 98.25 101 ALA A N 1
ATOM 763 C CA . ALA A 1 101 ? -7.324 -6.720 -7.985 1.00 98.25 101 ALA A CA 1
ATOM 764 C C . ALA A 1 101 ? -7.789 -6.429 -6.560 1.00 98.25 101 ALA A C 1
ATOM 766 O O . ALA A 1 101 ? -7.088 -5.751 -5.808 1.00 98.25 101 ALA A O 1
ATOM 767 N N . PHE A 1 102 ? -8.948 -6.974 -6.202 1.00 98.31 102 PHE A N 1
ATOM 768 C CA . PHE A 1 102 ? -9.509 -6.937 -4.856 1.00 98.31 102 PHE A CA 1
ATOM 769 C C . PHE A 1 102 ? -9.316 -8.313 -4.218 1.00 98.31 102 PHE A C 1
ATOM 771 O O . PHE A 1 102 ? -9.593 -9.331 -4.852 1.00 98.31 102 PHE A O 1
ATOM 778 N N . GLY A 1 103 ? -8.794 -8.341 -2.997 1.00 98.25 103 GLY A N 1
ATOM 779 C CA . GLY A 1 103 ? -8.654 -9.558 -2.205 1.00 98.25 103 GLY A CA 1
ATOM 780 C C . GLY A 1 103 ? -9.864 -9.823 -1.318 1.00 98.25 103 GLY A C 1
ATOM 781 O O . GLY A 1 103 ? -10.771 -9.001 -1.207 1.00 98.25 103 GLY A O 1
ATOM 782 N N . GLU A 1 104 ? -9.827 -10.965 -0.635 1.00 98.06 104 GLU A N 1
ATOM 783 C CA . GLU A 1 104 ? -10.844 -11.337 0.350 1.00 98.06 104 GLU A CA 1
ATOM 784 C C . GLU A 1 104 ? -10.884 -10.339 1.523 1.00 98.06 104 GLU A C 1
ATOM 786 O O . GLU A 1 104 ? -9.825 -10.068 2.118 1.00 98.06 104 GLU A O 1
ATOM 791 N N . PRO A 1 105 ? -12.072 -9.812 1.885 1.00 98.25 105 PRO A N 1
ATOM 792 C CA . PRO A 1 105 ? -12.241 -8.971 3.063 1.00 98.25 105 PRO A CA 1
ATOM 793 C C . PRO A 1 105 ? -11.841 -9.705 4.348 1.00 98.25 105 PRO A C 1
ATOM 795 O O . PRO A 1 105 ? -12.099 -10.899 4.501 1.00 98.25 105 PRO A O 1
ATOM 798 N N . PHE A 1 106 ? -11.256 -8.991 5.307 1.00 98.31 106 PHE A N 1
ATOM 799 C CA . PHE A 1 106 ? -10.953 -9.539 6.630 1.00 98.31 106 PHE A CA 1
ATOM 800 C C . PHE A 1 106 ? -11.221 -8.517 7.739 1.00 98.31 106 PHE A C 1
ATOM 802 O O . PHE A 1 106 ? -11.065 -7.313 7.545 1.00 98.31 106 PHE A O 1
ATOM 809 N N . GLY A 1 107 ? -11.656 -9.000 8.902 1.00 97.62 107 GLY A N 1
ATOM 810 C CA . GLY A 1 107 ? -11.868 -8.174 10.092 1.00 97.62 107 GLY A CA 1
ATOM 811 C C . GLY A 1 107 ? -10.622 -8.093 10.972 1.00 97.62 107 GLY A C 1
ATOM 812 O O . GLY A 1 107 ? -9.712 -8.916 10.858 1.00 97.62 107 GLY A O 1
ATOM 813 N N . VAL A 1 108 ? -10.607 -7.125 11.887 1.00 98.00 108 VAL A N 1
ATOM 814 C CA . VAL A 1 108 ? -9.559 -6.979 12.904 1.00 98.00 108 VAL A CA 1
ATOM 815 C C . VAL A 1 108 ? -10.203 -7.063 14.284 1.00 98.00 108 VAL A C 1
ATOM 817 O O . VAL A 1 108 ? -11.056 -6.247 14.622 1.00 98.00 108 VAL A O 1
ATOM 820 N N . GLY A 1 109 ? -9.825 -8.075 15.068 1.00 96.12 109 GLY A N 1
ATOM 821 C CA . GLY A 1 109 ? -10.360 -8.274 16.417 1.00 96.12 109 GLY A CA 1
ATOM 822 C C . GLY A 1 109 ? -9.915 -7.180 17.392 1.00 96.12 109 GLY A C 1
ATOM 823 O O . GLY A 1 109 ? -8.838 -6.609 17.230 1.00 96.12 109 GLY A O 1
ATOM 824 N N . ALA A 1 110 ? -10.718 -6.922 18.429 1.00 94.50 110 ALA A N 1
ATOM 825 C CA . ALA A 1 110 ? -10.464 -5.868 19.421 1.00 94.50 110 ALA A CA 1
ATOM 826 C C . ALA A 1 110 ? -9.091 -5.987 20.115 1.00 94.50 110 ALA A C 1
ATOM 828 O O . ALA A 1 110 ? -8.436 -4.977 20.356 1.00 94.50 110 ALA A O 1
ATOM 829 N N . GLU A 1 111 ? -8.622 -7.219 20.336 1.00 95.38 111 GLU A N 1
ATOM 830 C CA . GLU A 1 111 ? -7.338 -7.527 20.985 1.00 95.38 111 GLU A CA 1
ATOM 831 C C . GLU A 1 111 ? -6.214 -7.864 19.986 1.00 95.38 111 GLU A C 1
ATOM 833 O O . GLU A 1 111 ? -5.157 -8.360 20.370 1.00 95.38 111 GLU A O 1
ATOM 838 N N . ALA A 1 112 ? -6.428 -7.646 18.684 1.00 96.44 112 ALA A N 1
ATOM 839 C CA . ALA A 1 112 ? -5.432 -7.984 17.674 1.00 96.44 112 ALA A CA 1
ATOM 840 C C . ALA A 1 112 ? -4.192 -7.075 17.764 1.00 96.44 112 ALA A C 1
ATOM 842 O O . ALA A 1 112 ? -4.305 -5.850 17.920 1.00 96.44 112 ALA A O 1
ATOM 843 N N . ASP A 1 113 ? -3.012 -7.677 17.584 1.00 97.69 113 ASP A N 1
ATOM 844 C CA . ASP A 1 113 ? -1.754 -6.953 17.409 1.00 97.69 113 ASP A CA 1
ATOM 845 C C . ASP A 1 113 ? -1.741 -6.261 16.038 1.00 97.69 113 ASP A C 1
ATOM 847 O O . ASP A 1 113 ? -1.805 -6.898 14.983 1.00 97.69 113 ASP A O 1
ATOM 851 N N . LEU A 1 114 ? -1.648 -4.931 16.050 1.00 97.12 114 LEU A N 1
ATOM 852 C CA . LEU A 1 114 ? -1.658 -4.116 14.838 1.00 97.12 114 LEU A CA 1
ATOM 853 C C . LEU A 1 114 ? -0.454 -4.381 13.932 1.00 97.12 114 LEU A C 1
ATOM 855 O O . LEU A 1 114 ? -0.576 -4.237 12.715 1.00 97.12 114 LEU A O 1
ATOM 859 N N . VAL A 1 115 ? 0.696 -4.753 14.494 1.00 97.19 115 VAL A N 1
ATOM 860 C CA . VAL A 1 115 ? 1.896 -5.076 13.720 1.00 97.19 115 VAL A CA 1
ATOM 861 C C . VAL A 1 115 ? 1.674 -6.372 12.947 1.00 97.19 115 VAL A C 1
ATOM 863 O O . VAL A 1 115 ? 1.913 -6.394 11.741 1.00 97.19 115 VAL A O 1
ATOM 866 N N . GLU A 1 116 ? 1.147 -7.411 13.595 1.00 97.81 116 GLU A N 1
ATOM 867 C CA . GLU A 1 116 ? 0.835 -8.689 12.939 1.00 97.81 116 GLU A CA 1
ATOM 868 C C . GLU A 1 116 ? -0.255 -8.543 11.878 1.00 97.81 116 GLU A C 1
ATOM 870 O O . GLU A 1 116 ? -0.112 -9.033 10.759 1.00 97.81 116 GLU A O 1
ATOM 875 N N . VAL A 1 117 ? -1.309 -7.779 12.172 1.00 98.19 117 VAL A N 1
ATOM 876 C CA . VAL A 1 117 ? -2.358 -7.472 11.187 1.00 98.19 117 VAL A CA 1
ATOM 877 C C . VAL A 1 117 ? -1.777 -6.727 9.982 1.00 98.19 117 VAL A C 1
ATOM 879 O O . VAL A 1 117 ? -2.139 -6.999 8.837 1.00 98.19 117 VAL A O 1
ATOM 882 N N . THR A 1 118 ? -0.844 -5.800 10.215 1.00 98.12 118 THR A N 1
ATOM 883 C CA . THR A 1 118 ? -0.165 -5.071 9.135 1.00 98.12 118 THR A CA 1
ATOM 884 C C . THR A 1 118 ? 0.748 -5.990 8.318 1.00 98.12 118 THR A C 1
ATOM 886 O O . THR A 1 118 ? 0.815 -5.844 7.097 1.00 98.12 118 THR A O 1
ATOM 889 N N . ARG A 1 119 ? 1.406 -6.970 8.954 1.00 97.88 119 ARG A N 1
ATOM 890 C CA . ARG A 1 119 ? 2.184 -8.009 8.260 1.00 97.88 119 ARG A CA 1
ATOM 891 C C . ARG A 1 119 ? 1.306 -8.875 7.370 1.00 97.88 119 ARG A C 1
ATOM 893 O O . ARG A 1 119 ? 1.619 -9.025 6.188 1.00 97.88 119 ARG A O 1
ATOM 900 N N . ASP A 1 120 ? 0.186 -9.377 7.888 1.00 98.06 120 ASP A N 1
ATOM 901 C CA . ASP A 1 120 ? -0.775 -10.154 7.094 1.00 98.06 120 ASP A CA 1
ATOM 902 C C . ASP A 1 120 ? -1.301 -9.340 5.900 1.00 98.06 120 ASP A C 1
ATOM 904 O O . ASP A 1 120 ? -1.303 -9.819 4.762 1.00 98.06 120 ASP A O 1
ATOM 908 N N . LEU A 1 121 ? -1.648 -8.065 6.119 1.00 98.44 121 LEU A N 1
ATOM 909 C CA . LEU A 1 121 ? -2.043 -7.155 5.042 1.00 98.44 121 LEU A CA 1
ATOM 910 C C . LEU A 1 121 ? -0.951 -7.037 3.964 1.00 98.44 121 LEU A C 1
ATOM 912 O O . LEU A 1 121 ? -1.256 -7.159 2.776 1.00 98.44 121 LEU A O 1
ATOM 916 N N . GLY A 1 122 ? 0.313 -6.867 4.358 1.00 98.00 122 GLY A N 1
ATOM 917 C CA . GLY A 1 122 ? 1.449 -6.817 3.434 1.00 98.00 122 GLY A CA 1
ATOM 918 C C . GLY A 1 122 ? 1.609 -8.092 2.598 1.00 98.00 122 GLY A C 1
ATOM 919 O O . 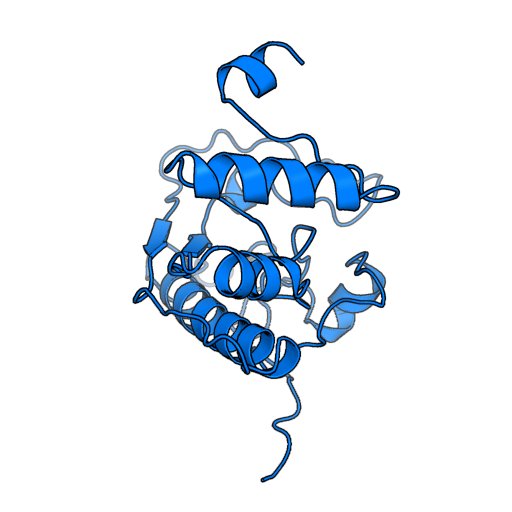GLY A 1 122 ? 1.785 -8.016 1.377 1.00 98.00 122 GLY A O 1
ATOM 920 N N . HIS A 1 123 ? 1.448 -9.272 3.204 1.00 98.25 123 HIS A N 1
ATOM 921 C CA . HIS A 1 123 ? 1.460 -10.552 2.485 1.00 98.25 123 HIS A CA 1
ATOM 922 C C . HIS A 1 123 ? 0.276 -10.700 1.516 1.00 98.25 123 HIS A C 1
ATOM 924 O O . HIS A 1 123 ? 0.451 -11.172 0.389 1.00 98.25 123 HIS A O 1
ATOM 930 N N . ARG A 1 124 ? -0.935 -10.285 1.911 1.00 98.38 124 ARG A N 1
ATOM 931 C CA . ARG A 1 124 ? -2.116 -10.283 1.027 1.00 98.38 124 ARG A CA 1
ATOM 932 C C . ARG A 1 124 ? -1.916 -9.361 -0.172 1.00 98.38 124 ARG A C 1
ATOM 934 O O . ARG A 1 124 ? -2.119 -9.793 -1.304 1.00 98.38 124 ARG A O 1
ATOM 941 N N . MET A 1 125 ? -1.478 -8.125 0.065 1.00 98.25 125 MET A N 1
ATOM 942 C CA . MET A 1 125 ? -1.231 -7.141 -0.993 1.00 98.25 125 MET A CA 1
ATOM 943 C C . MET A 1 125 ? -0.126 -7.598 -1.949 1.00 98.25 125 MET A C 1
ATOM 945 O O . MET A 1 125 ? -0.281 -7.450 -3.158 1.00 98.25 125 MET A O 1
ATOM 949 N N . THR A 1 126 ? 0.942 -8.217 -1.435 1.00 97.88 126 THR A N 1
ATOM 950 C CA . THR A 1 126 ? 2.032 -8.762 -2.263 1.00 97.88 126 THR A CA 1
ATOM 951 C C . THR A 1 126 ? 1.521 -9.835 -3.219 1.00 97.88 126 THR A C 1
ATOM 953 O O . THR A 1 126 ? 1.778 -9.750 -4.417 1.00 97.88 126 THR A O 1
ATOM 956 N N . ARG A 1 127 ? 0.720 -10.792 -2.727 1.00 98.06 127 ARG A N 1
ATOM 957 C CA . ARG A 1 127 ? 0.125 -11.840 -3.576 1.00 98.06 127 ARG A CA 1
ATOM 958 C C . ARG A 1 127 ? -0.753 -11.261 -4.685 1.00 98.06 127 ARG A C 1
ATOM 960 O O . ARG A 1 127 ? -0.667 -11.705 -5.827 1.00 98.06 127 ARG A O 1
ATOM 967 N N . LEU A 1 128 ? -1.583 -10.266 -4.363 1.00 98.44 128 LEU A N 1
ATOM 968 C CA . LEU A 1 128 ? -2.416 -9.589 -5.361 1.00 98.44 128 LEU A CA 1
ATOM 969 C C . LEU A 1 128 ? -1.562 -8.859 -6.402 1.00 98.44 128 LEU A C 1
ATOM 971 O O . LEU A 1 128 ? -1.816 -8.982 -7.598 1.00 98.44 128 LEU A O 1
ATOM 975 N N . LEU A 1 129 ? -0.546 -8.117 -5.953 1.00 97.94 129 LEU A N 1
ATOM 976 C CA . LEU A 1 129 ? 0.327 -7.342 -6.826 1.00 97.94 129 LEU A CA 1
ATOM 977 C C . LEU A 1 129 ? 1.116 -8.242 -7.783 1.00 97.94 129 LEU A C 1
ATOM 979 O O . LEU A 1 129 ? 1.079 -8.011 -8.989 1.00 97.94 129 LEU A O 1
ATOM 983 N N . GLU A 1 130 ? 1.781 -9.281 -7.281 1.00 97.00 130 GLU A N 1
ATOM 984 C CA . GLU A 1 130 ? 2.549 -10.213 -8.119 1.00 97.00 130 GLU A CA 1
ATOM 985 C C . GLU A 1 130 ? 1.636 -10.973 -9.096 1.00 97.00 130 GLU A C 1
ATOM 987 O O . GLU A 1 130 ? 1.987 -11.178 -10.263 1.00 97.00 130 GLU A O 1
ATOM 992 N N . GLY A 1 131 ? 0.410 -11.303 -8.671 1.00 97.62 131 GLY A N 1
ATOM 993 C CA . GLY A 1 131 ? -0.616 -11.876 -9.544 1.00 97.62 131 GLY A CA 1
ATOM 994 C C . GLY A 1 131 ? -1.054 -10.942 -10.680 1.00 97.62 131 GLY A C 1
ATOM 995 O O . GLY A 1 131 ? -1.400 -11.414 -11.761 1.00 97.62 131 GLY A O 1
ATOM 996 N N . LEU A 1 132 ? -1.025 -9.620 -10.478 1.00 97.81 132 LEU A N 1
ATOM 997 C CA . LEU A 1 132 ? -1.236 -8.646 -11.555 1.00 97.81 132 LEU A CA 1
ATOM 998 C C . LEU A 1 132 ? 0.002 -8.499 -12.446 1.00 97.81 132 LEU A C 1
ATOM 1000 O O . LEU A 1 132 ? -0.125 -8.439 -13.668 1.00 97.81 132 LEU A O 1
ATOM 1004 N N . GLN A 1 133 ? 1.190 -8.444 -11.845 1.00 96.81 133 GLN A N 1
ATOM 1005 C CA . GLN A 1 133 ? 2.455 -8.213 -12.545 1.00 96.81 133 GLN A CA 1
ATOM 1006 C C . GLN A 1 133 ? 2.780 -9.325 -13.542 1.00 96.81 133 GLN A C 1
ATOM 1008 O O . GLN A 1 133 ? 3.238 -9.042 -14.643 1.00 96.81 133 GLN A O 1
ATOM 1013 N N . THR A 1 134 ? 2.479 -10.573 -13.187 1.00 96.31 134 THR A N 1
ATOM 1014 C CA . THR A 1 134 ? 2.777 -11.762 -14.002 1.00 96.31 134 THR A CA 1
ATOM 1015 C C . THR A 1 134 ? 1.787 -12.012 -15.145 1.00 96.31 134 THR A C 1
ATOM 1017 O O . THR A 1 1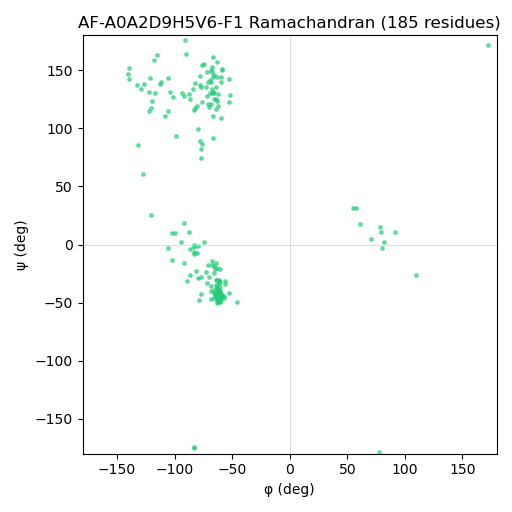34 ? 1.969 -12.954 -15.920 1.00 96.31 134 THR A O 1
ATOM 1020 N N . ARG A 1 135 ? 0.747 -11.180 -15.305 1.00 96.81 135 ARG A N 1
ATOM 1021 C CA . ARG A 1 135 ? -0.218 -11.334 -16.405 1.00 96.81 135 ARG A CA 1
ATOM 1022 C C . ARG A 1 135 ? 0.440 -11.072 -17.767 1.00 96.81 135 ARG A C 1
ATOM 1024 O O . ARG A 1 135 ? 1.227 -10.133 -17.876 1.00 96.81 135 ARG A O 1
ATOM 1031 N N . PRO A 1 136 ? 0.056 -11.791 -18.839 1.00 94.19 136 PRO A N 1
ATOM 1032 C CA . PRO A 1 136 ? 0.706 -11.671 -20.150 1.00 94.19 136 PRO A CA 1
ATOM 1033 C C . PRO A 1 136 ? 0.751 -10.257 -20.755 1.00 94.19 136 PRO A C 1
ATOM 1035 O O . PRO A 1 136 ? 1.689 -9.928 -21.468 1.00 94.19 136 PRO A O 1
ATOM 1038 N N . HIS A 1 137 ? -0.237 -9.395 -20.495 1.00 93.38 137 HIS A N 1
ATOM 1039 C CA . HIS A 1 137 ? -0.241 -8.005 -20.993 1.00 93.38 137 HIS A CA 1
ATOM 1040 C C . HIS A 1 137 ? 0.565 -7.026 -20.126 1.00 93.38 137 HIS A C 1
ATOM 1042 O O . HIS A 1 137 ? 0.762 -5.865 -20.508 1.00 93.38 137 HIS A O 1
ATOM 1048 N N . HIS A 1 138 ? 1.028 -7.490 -18.967 1.00 94.38 138 HIS A N 1
ATOM 1049 C CA . HIS A 1 138 ? 1.883 -6.759 -18.037 1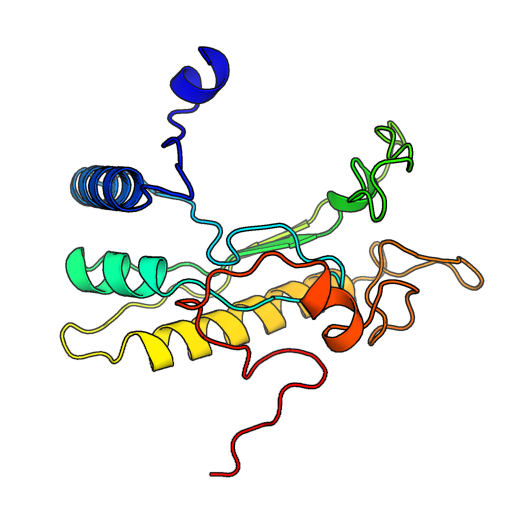.00 94.38 138 HIS A CA 1
ATOM 1050 C C . HIS A 1 138 ? 3.332 -7.234 -18.054 1.00 94.38 138 HIS A C 1
ATOM 1052 O O . HIS A 1 138 ? 4.162 -6.603 -17.404 1.00 94.38 138 HIS A O 1
ATOM 1058 N N . THR A 1 139 ? 3.661 -8.271 -18.825 1.00 92.31 139 THR A N 1
ATOM 1059 C CA . THR A 1 139 ? 5.044 -8.705 -19.009 1.00 92.31 139 THR A CA 1
ATOM 1060 C C . THR A 1 139 ? 5.753 -7.859 -20.077 1.00 92.31 139 THR A C 1
ATOM 1062 O O . THR A 1 139 ? 5.164 -7.507 -21.106 1.00 92.31 139 THR A O 1
ATOM 1065 N N . PRO A 1 140 ? 7.026 -7.489 -19.853 1.00 91.62 140 PRO A N 1
ATOM 1066 C CA . PRO A 1 140 ? 7.848 -6.834 -20.863 1.00 91.62 140 PRO A CA 1
ATOM 1067 C C . PRO A 1 140 ? 8.007 -7.669 -22.128 1.00 91.62 140 PRO A C 1
ATOM 1069 O O . PRO A 1 140 ? 8.054 -8.901 -22.080 1.00 91.62 140 PRO A O 1
ATOM 1072 N N . ARG A 1 141 ? 8.182 -6.997 -23.268 1.00 89.56 141 ARG A N 1
ATOM 1073 C CA . ARG A 1 141 ? 8.557 -7.699 -24.502 1.00 89.56 141 ARG A CA 1
ATOM 1074 C C . ARG A 1 141 ? 9.989 -8.240 -24.387 1.00 89.56 141 ARG A C 1
ATOM 1076 O O . ARG A 1 141 ? 10.824 -7.602 -23.743 1.00 89.56 141 ARG A O 1
ATOM 1083 N N . PRO A 1 142 ? 10.321 -9.363 -25.051 1.00 87.94 142 PRO A N 1
ATOM 1084 C CA . PRO A 1 142 ? 11.701 -9.832 -25.126 1.00 87.94 142 PRO A CA 1
ATOM 1085 C C . PRO A 1 142 ? 12.650 -8.721 -25.606 1.00 87.94 142 PRO A C 1
ATOM 1087 O O . PRO A 1 142 ? 12.387 -8.067 -26.614 1.00 87.94 142 PRO A O 1
ATOM 1090 N N . GLY A 1 143 ? 13.732 -8.483 -24.860 1.00 84.44 143 GLY A N 1
ATOM 1091 C CA . GLY A 1 143 ? 14.715 -7.429 -25.148 1.00 84.44 143 GLY A CA 1
ATOM 1092 C C . GLY A 1 143 ? 14.317 -6.010 -24.713 1.00 84.44 143 GLY A C 1
ATOM 1093 O O . GLY A 1 143 ? 15.123 -5.090 -24.844 1.00 84.44 143 GLY A O 1
ATOM 1094 N N . GLU A 1 144 ? 13.114 -5.798 -24.169 1.00 88.75 144 GLU A N 1
ATOM 1095 C CA . GLU A 1 144 ? 12.701 -4.496 -23.639 1.00 88.75 144 GLU A CA 1
ATOM 1096 C C . GLU A 1 144 ? 13.439 -4.173 -22.332 1.00 88.75 144 GLU A C 1
ATOM 1098 O O . GLU A 1 144 ? 13.380 -4.920 -21.354 1.00 88.75 144 GLU A O 1
ATOM 1103 N N . ARG A 1 145 ? 14.066 -2.993 -22.261 1.00 85.00 145 ARG A N 1
ATOM 1104 C CA . ARG A 1 145 ? 14.603 -2.457 -21.002 1.00 85.00 145 ARG A CA 1
ATOM 1105 C C . ARG A 1 145 ? 13.473 -1.891 -20.132 1.00 85.00 145 ARG A C 1
ATOM 1107 O O . ARG A 1 145 ? 13.287 -0.675 -20.027 1.00 85.00 145 ARG A O 1
ATOM 1114 N N . ALA A 1 146 ? 12.695 -2.783 -19.525 1.00 88.75 146 ALA A N 1
ATOM 1115 C CA . ALA A 1 146 ? 11.481 -2.448 -18.788 1.00 88.75 146 ALA A CA 1
ATOM 1116 C C . ALA A 1 146 ? 11.766 -1.873 -17.394 1.00 88.75 146 ALA A C 1
ATOM 1118 O O . ALA A 1 146 ? 11.664 -2.539 -16.362 1.00 88.75 146 ALA A O 1
ATOM 1119 N N . ARG A 1 147 ? 12.068 -0.572 -17.353 1.00 88.62 147 ARG A N 1
ATOM 1120 C CA . ARG A 1 147 ? 12.286 0.175 -16.100 1.00 88.62 147 ARG A CA 1
ATOM 1121 C C . ARG A 1 147 ? 11.056 0.240 -15.191 1.00 88.62 147 ARG A C 1
ATOM 1123 O O . ARG A 1 147 ? 11.197 0.549 -14.016 1.00 88.62 147 ARG A O 1
ATOM 1130 N N . TRP A 1 148 ? 9.871 0.017 -15.747 1.00 89.06 148 TRP A N 1
ATOM 1131 C CA . TRP A 1 148 ? 8.580 0.025 -15.058 1.00 89.06 148 TRP A CA 1
ATOM 1132 C C . TRP A 1 148 ? 8.225 -1.340 -14.444 1.00 89.06 148 TRP A C 1
ATOM 1134 O O . TRP A 1 148 ? 7.182 -1.457 -13.804 1.00 89.06 148 TRP A O 1
ATOM 1144 N N . TYR A 1 149 ? 9.064 -2.359 -14.666 1.00 93.94 149 TYR A N 1
ATOM 1145 C CA . TYR A 1 149 ? 8.819 -3.738 -14.260 1.00 93.94 149 TYR A CA 1
ATOM 1146 C C . TYR A 1 149 ? 9.802 -4.171 -13.151 1.00 93.94 149 TYR A C 1
ATOM 1148 O O . TYR A 1 149 ? 10.979 -3.791 -13.220 1.00 93.94 149 TYR A O 1
ATOM 1156 N N . PRO A 1 150 ? 9.360 -4.925 -12.122 1.00 95.12 150 PRO A N 1
ATOM 1157 C CA . PRO A 1 150 ? 10.187 -5.264 -10.961 1.00 95.12 150 PRO A CA 1
ATOM 1158 C C . PRO A 1 150 ? 11.419 -6.104 -11.314 1.00 95.12 150 PRO A C 1
ATOM 1160 O O . PRO A 1 150 ? 11.347 -7.007 -12.147 1.00 95.12 150 PRO A O 1
ATOM 1163 N N . ALA A 1 151 ? 12.537 -5.865 -10.619 1.00 94.81 151 ALA A N 1
ATOM 1164 C CA . ALA A 1 151 ? 13.795 -6.589 -10.847 1.00 94.81 151 ALA A CA 1
ATOM 1165 C C . ALA A 1 151 ? 13.653 -8.112 -10.686 1.00 94.81 151 ALA A C 1
ATOM 1167 O O . ALA A 1 151 ? 14.125 -8.876 -11.521 1.00 94.81 151 ALA A O 1
ATOM 1168 N N . HIS A 1 152 ? 12.960 -8.554 -9.632 1.00 94.44 152 HIS A N 1
ATOM 1169 C CA . HIS A 1 152 ? 12.777 -9.976 -9.321 1.00 94.44 152 HIS A CA 1
ATOM 1170 C C . HIS A 1 152 ? 11.906 -10.731 -10.341 1.00 94.44 152 HIS A C 1
ATOM 1172 O O . HIS A 1 152 ? 11.933 -11.956 -10.365 1.00 94.44 152 HIS A O 1
ATOM 1178 N N . LEU A 1 153 ? 11.176 -10.013 -11.204 1.00 94.56 153 LEU A N 1
ATOM 1179 C CA . LEU A 1 153 ? 10.397 -10.585 -12.308 1.00 94.56 153 LEU A CA 1
ATOM 1180 C C . LEU A 1 153 ? 11.099 -10.421 -13.669 1.00 94.56 153 LEU A C 1
ATOM 1182 O O . LEU A 1 153 ? 10.494 -10.671 -14.706 1.00 94.56 153 LEU A O 1
ATOM 1186 N N . GLY A 1 154 ? 12.367 -9.995 -13.691 1.00 92.12 154 GLY A N 1
ATOM 1187 C CA . GLY A 1 154 ? 13.150 -9.814 -14.921 1.00 92.12 154 GLY A CA 1
ATOM 1188 C C . GLY A 1 154 ? 13.080 -8.409 -15.528 1.00 92.12 154 GLY A C 1
ATOM 1189 O O . GLY A 1 154 ? 13.530 -8.199 -16.652 1.00 92.12 154 GLY A O 1
ATOM 1190 N N . GLY A 1 155 ? 12.520 -7.435 -14.808 1.00 92.81 155 GLY A N 1
ATOM 1191 C CA . GLY A 1 155 ? 12.554 -6.027 -15.195 1.00 92.81 155 GLY A CA 1
ATOM 1192 C C . GLY A 1 155 ? 13.848 -5.317 -14.792 1.00 92.81 155 GLY A C 1
ATOM 1193 O O . GLY A 1 155 ? 14.786 -5.915 -14.271 1.00 92.81 155 GLY A O 1
ATOM 1194 N N . THR A 1 156 ? 13.894 -4.000 -15.007 1.00 92.44 156 THR A N 1
ATOM 1195 C CA . THR A 1 156 ? 15.061 -3.161 -14.661 1.00 92.44 156 THR A CA 1
ATOM 1196 C C . THR A 1 156 ? 14.719 -2.046 -13.668 1.00 92.44 156 THR A C 1
ATOM 1198 O O . THR A 1 156 ? 15.344 -0.974 -13.658 1.00 92.44 156 THR A O 1
ATOM 1201 N N . ALA A 1 157 ? 13.670 -2.236 -12.866 1.00 91.81 157 ALA A N 1
ATOM 1202 C CA . ALA A 1 157 ? 13.467 -1.449 -11.655 1.00 91.81 157 ALA A CA 1
ATOM 1203 C C . ALA A 1 157 ? 14.599 -1.687 -10.637 1.00 91.81 157 ALA A C 1
ATOM 1205 O O . ALA A 1 157 ? 15.280 -2.707 -10.728 1.00 91.81 157 ALA A O 1
ATOM 1206 N N . PRO A 1 158 ? 14.849 -0.761 -9.695 1.00 92.56 158 PRO A N 1
ATOM 1207 C CA . PRO A 1 158 ? 15.734 -1.029 -8.571 1.00 92.56 158 PRO A CA 1
ATOM 1208 C C . PRO A 1 158 ? 15.212 -2.223 -7.765 1.00 92.56 158 PRO A C 1
ATOM 1210 O O . PRO A 1 158 ? 14.004 -2.463 -7.697 1.00 92.56 158 PRO A O 1
ATOM 1213 N N . THR A 1 159 ? 16.112 -2.969 -7.134 1.00 93.44 159 THR A N 1
ATOM 1214 C CA . THR A 1 159 ? 15.719 -3.951 -6.116 1.00 93.44 159 THR A CA 1
ATOM 1215 C C . THR A 1 159 ? 15.145 -3.236 -4.886 1.00 93.44 159 THR A C 1
ATOM 1217 O O . THR A 1 159 ? 15.430 -2.052 -4.699 1.00 93.44 159 THR A O 1
ATOM 1220 N N . PRO A 1 160 ? 14.386 -3.915 -4.005 1.00 91.19 160 PRO A N 1
ATOM 1221 C CA . PRO A 1 160 ? 13.907 -3.299 -2.764 1.00 91.19 160 PRO A CA 1
ATOM 1222 C C . PRO A 1 160 ? 15.029 -2.664 -1.930 1.00 91.19 160 PRO A C 1
ATOM 1224 O O . PRO A 1 160 ? 14.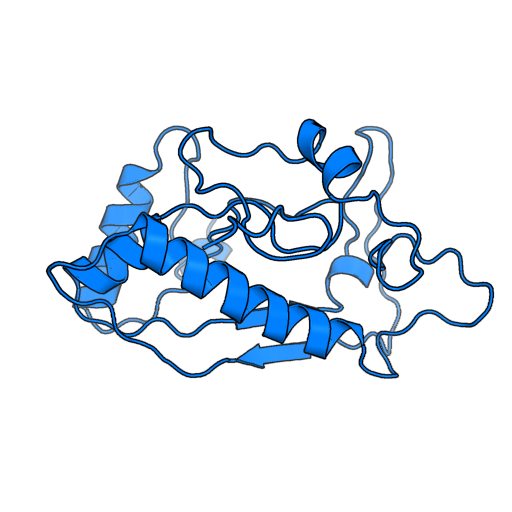894 -1.533 -1.483 1.00 91.19 160 PRO A O 1
ATOM 1227 N N . ALA A 1 161 ? 16.183 -3.331 -1.824 1.00 89.94 161 ALA A N 1
ATOM 1228 C CA . ALA A 1 161 ? 17.354 -2.792 -1.127 1.00 89.94 161 ALA A CA 1
ATOM 1229 C C . ALA A 1 161 ? 17.934 -1.530 -1.799 1.00 89.94 161 ALA A C 1
ATOM 1231 O O . ALA A 1 161 ? 18.419 -0.629 -1.126 1.00 89.94 161 ALA A O 1
ATOM 1232 N N . GLN A 1 162 ? 17.884 -1.438 -3.133 1.00 91.12 162 GLN A N 1
ATOM 1233 C CA . GLN A 1 162 ? 18.297 -0.231 -3.862 1.00 91.12 162 GLN A CA 1
ATOM 1234 C C . GLN A 1 162 ? 17.249 0.889 -3.789 1.00 91.12 162 GLN A C 1
ATOM 1236 O O . GLN A 1 162 ? 17.599 2.061 -3.911 1.00 91.12 162 GLN A O 1
ATOM 1241 N N . ALA A 1 163 ? 15.971 0.531 -3.641 1.00 89.25 163 ALA A N 1
ATOM 1242 C CA . ALA A 1 163 ? 14.856 1.462 -3.530 1.00 89.25 163 ALA A CA 1
ATOM 1243 C C . ALA A 1 163 ? 14.718 2.054 -2.122 1.00 89.25 163 ALA A C 1
ATOM 1245 O O . ALA A 1 163 ? 14.283 3.191 -2.008 1.00 89.25 163 ALA A O 1
ATOM 1246 N N . GLU A 1 164 ? 15.126 1.337 -1.073 1.00 87.06 164 GLU A N 1
ATOM 1247 C CA . GLU A 1 164 ? 15.049 1.778 0.326 1.00 87.06 164 GLU A CA 1
ATOM 1248 C C . GLU A 1 164 ? 15.538 3.223 0.576 1.00 87.06 164 GLU A C 1
ATOM 12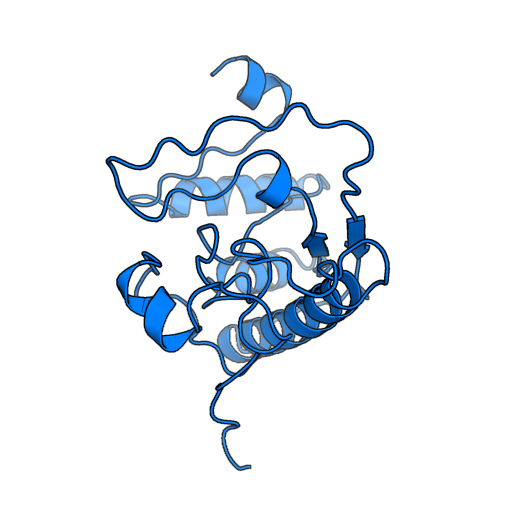50 O O . GLU A 1 164 ? 14.778 3.993 1.159 1.00 87.06 164 GLU A O 1
ATOM 1255 N N . PRO A 1 165 ? 16.722 3.669 0.103 1.00 86.06 165 PRO A N 1
ATOM 1256 C CA . PRO A 1 165 ? 17.155 5.057 0.304 1.00 86.06 165 PRO A CA 1
ATOM 1257 C C . PRO A 1 165 ? 16.361 6.090 -0.518 1.00 86.06 165 PRO A C 1
ATOM 1259 O O . PRO A 1 165 ? 16.429 7.283 -0.225 1.00 86.06 165 PRO A O 1
ATOM 1262 N N . LEU A 1 166 ? 15.641 5.662 -1.560 1.00 84.38 166 LEU A N 1
ATOM 1263 C CA . LEU A 1 166 ? 14.792 6.517 -2.403 1.00 84.38 166 LEU A CA 1
ATOM 1264 C C . LEU A 1 166 ? 13.364 6.616 -1.851 1.00 84.38 166 LEU A C 1
ATOM 1266 O O . LEU A 1 166 ? 12.675 7.626 -2.013 1.00 84.38 166 LEU A O 1
ATOM 1270 N N . ASP A 1 167 ? 12.913 5.546 -1.207 1.00 83.75 167 ASP A N 1
ATOM 1271 C CA . ASP A 1 167 ? 11.605 5.413 -0.603 1.00 83.75 167 ASP A CA 1
ATOM 1272 C C . ASP A 1 167 ? 11.617 6.135 0.756 1.00 83.75 167 ASP A C 1
ATOM 1274 O O . ASP A 1 167 ? 12.042 5.602 1.773 1.00 83.75 167 ASP A O 1
ATOM 1278 N N . LEU A 1 168 ? 11.096 7.366 0.804 1.00 81.31 168 LEU A N 1
ATOM 1279 C CA . LEU A 1 168 ? 10.900 8.093 2.065 1.00 81.31 168 LEU A CA 1
ATOM 1280 C C . LEU A 1 168 ? 9.818 7.384 2.902 1.00 81.31 168 LEU A C 1
ATOM 1282 O O . LEU A 1 168 ? 8.614 7.585 2.704 1.00 81.31 168 LEU A O 1
ATOM 1286 N N . VAL A 1 169 ? 10.237 6.465 3.770 1.00 81.56 169 VAL A N 1
ATOM 1287 C CA . VAL A 1 169 ? 9.372 5.678 4.657 1.00 81.56 169 VAL A CA 1
ATOM 1288 C C . VAL A 1 169 ? 9.423 6.275 6.071 1.00 81.56 169 VAL A C 1
ATOM 1290 O O . VAL A 1 169 ? 10.513 6.437 6.623 1.00 81.56 169 VAL A O 1
ATOM 1293 N N . PRO A 1 170 ? 8.275 6.590 6.700 1.00 85.25 170 PRO A N 1
ATOM 1294 C CA . PRO A 1 170 ? 8.247 6.969 8.110 1.00 85.25 170 PRO A CA 1
ATOM 1295 C C . PRO A 1 170 ? 8.789 5.851 9.011 1.00 85.25 170 PRO A C 1
ATOM 1297 O O . PRO A 1 170 ? 8.448 4.687 8.833 1.00 85.25 170 PRO A O 1
ATOM 1300 N N . ARG A 1 171 ? 9.567 6.197 10.044 1.00 85.50 171 ARG A N 1
ATOM 1301 C CA . ARG A 1 171 ? 10.165 5.212 10.974 1.00 85.50 171 ARG A CA 1
ATOM 1302 C C . ARG A 1 171 ? 9.147 4.351 11.732 1.00 85.50 171 ARG A C 1
ATOM 1304 O O . ARG A 1 171 ? 9.509 3.303 12.246 1.00 85.50 171 ARG A O 1
ATOM 1311 N N . SER A 1 172 ? 7.901 4.808 11.831 1.00 89.25 172 SER A N 1
ATOM 1312 C CA . SER A 1 172 ? 6.795 4.082 12.461 1.00 89.25 172 SER A CA 1
ATOM 1313 C C . SER A 1 172 ? 6.121 3.059 11.539 1.00 89.25 172 SER A C 1
ATOM 1315 O O . SER A 1 172 ? 5.191 2.381 11.974 1.00 89.25 172 SER A O 1
ATOM 1317 N N . ALA A 1 173 ? 6.549 2.947 10.277 1.00 93.12 173 ALA A N 1
ATOM 1318 C CA . ALA A 1 173 ? 6.051 1.925 9.369 1.00 93.12 173 ALA A CA 1
ATOM 1319 C C . ALA A 1 173 ? 6.539 0.532 9.793 1.00 93.12 173 ALA A C 1
ATOM 1321 O O . ALA A 1 173 ? 7.686 0.348 10.201 1.00 93.12 173 ALA A O 1
ATOM 1322 N N . VAL A 1 174 ? 5.668 -0.463 9.649 1.00 95.62 174 VAL A N 1
ATOM 1323 C CA . VAL A 1 174 ? 6.003 -1.869 9.863 1.00 95.62 174 VAL A CA 1
ATOM 1324 C C . VAL A 1 174 ? 6.902 -2.327 8.710 1.00 95.62 174 VAL A C 1
ATOM 1326 O O . VAL A 1 174 ? 6.485 -2.234 7.547 1.00 95.62 174 VAL A O 1
ATOM 1329 N N . PRO A 1 175 ? 8.132 -2.796 8.997 1.00 92.94 175 PRO A N 1
ATOM 1330 C CA . PRO A 1 175 ? 9.064 -3.214 7.962 1.00 92.94 175 PRO A CA 1
ATOM 1331 C C . PRO A 1 175 ? 8.555 -4.473 7.247 1.00 92.94 175 PRO A C 1
ATOM 1333 O O . PRO A 1 175 ? 7.898 -5.313 7.872 1.00 92.94 175 PRO A O 1
ATOM 1336 N N . PRO A 1 176 ? 8.866 -4.626 5.951 1.00 92.81 176 PRO A N 1
ATOM 1337 C CA . PRO A 1 176 ? 8.346 -5.722 5.154 1.00 92.81 176 PRO A CA 1
ATOM 1338 C C . PRO A 1 176 ? 8.920 -7.071 5.600 1.00 92.81 176 PRO A C 1
ATOM 1340 O O . PRO A 1 176 ? 10.125 -7.311 5.536 1.00 92.81 176 PRO A O 1
ATOM 1343 N N . THR A 1 177 ? 8.025 -7.979 5.990 1.00 95.44 177 THR A N 1
ATOM 1344 C CA . THR A 1 177 ? 8.269 -9.434 6.038 1.00 95.44 177 THR A CA 1
ATOM 1345 C C . THR A 1 177 ? 7.799 -10.125 4.753 1.00 95.44 177 THR A C 1
ATOM 1347 O O . THR A 1 177 ? 7.888 -11.343 4.628 1.00 95.44 177 THR A O 1
ATOM 1350 N N . TRP A 1 178 ? 7.301 -9.342 3.793 1.00 94.94 178 TRP A N 1
ATOM 1351 C CA . TRP A 1 178 ? 6.709 -9.759 2.526 1.00 94.94 178 TRP A CA 1
ATOM 1352 C C . TRP A 1 178 ? 7.536 -9.278 1.327 1.00 94.94 178 TRP A C 1
ATOM 1354 O O . TRP A 1 178 ? 8.339 -8.350 1.428 1.00 94.94 178 TRP A O 1
ATOM 1364 N N . GLY A 1 179 ? 7.284 -9.880 0.165 1.00 92.25 179 GLY A N 1
ATOM 1365 C CA . GLY A 1 179 ? 7.929 -9.509 -1.090 1.00 92.25 179 GLY A CA 1
ATOM 1366 C C . GLY A 1 179 ? 9.365 -10.030 -1.234 1.00 92.25 179 GLY A C 1
ATOM 1367 O O . GLY A 1 179 ? 9.885 -10.751 -0.375 1.00 92.25 179 GLY A O 1
ATOM 1368 N N . PRO A 1 180 ? 10.025 -9.695 -2.352 1.00 87.88 180 PRO A N 1
ATOM 1369 C CA . PRO A 1 180 ? 11.338 -10.231 -2.683 1.00 87.88 180 PRO A CA 1
ATOM 1370 C C . PRO A 1 180 ? 12.413 -9.734 -1.711 1.00 87.88 180 PRO A C 1
ATOM 1372 O O . PRO A 1 180 ? 12.566 -8.536 -1.484 1.00 87.88 180 PRO A O 1
ATOM 1375 N N . GLY A 1 181 ? 13.205 -10.664 -1.174 1.00 77.44 181 GLY A N 1
ATOM 1376 C CA . GLY A 1 181 ? 14.311 -10.354 -0.263 1.00 77.44 181 GLY A CA 1
ATOM 1377 C C . GLY A 1 181 ? 13.907 -10.133 1.198 1.00 77.44 181 GLY A C 1
ATOM 1378 O O . GLY A 1 181 ? 14.785 -9.875 2.023 1.00 77.44 181 GLY A O 1
ATOM 1379 N N . ALA A 1 182 ? 12.624 -10.270 1.548 1.00 81.12 182 ALA A N 1
ATOM 1380 C CA . ALA A 1 182 ? 12.208 -10.263 2.943 1.00 81.12 182 ALA A CA 1
ATOM 1381 C C . ALA A 1 182 ? 12.760 -11.494 3.678 1.00 81.12 182 ALA A C 1
ATOM 1383 O O . ALA A 1 182 ? 12.556 -12.644 3.269 1.00 81.12 182 ALA A O 1
ATOM 1384 N N . ARG A 1 183 ? 13.470 -11.248 4.786 1.00 56.88 183 ARG A N 1
ATOM 1385 C CA . ARG A 1 183 ? 13.896 -12.313 5.697 1.00 56.88 183 ARG A CA 1
ATOM 1386 C C . ARG A 1 183 ? 12.627 -12.877 6.323 1.00 56.88 183 ARG A C 1
ATOM 1388 O O . ARG A 1 183 ? 11.969 -12.186 7.096 1.00 56.88 183 ARG A O 1
ATOM 1395 N N . HIS A 1 184 ? 12.272 -14.104 5.963 1.00 48.56 184 HIS A N 1
ATOM 1396 C CA . HIS A 1 184 ? 11.239 -14.826 6.689 1.00 48.56 184 HIS A CA 1
ATOM 1397 C C . HIS A 1 184 ? 11.785 -14.998 8.104 1.00 48.56 184 HIS A C 1
ATOM 1399 O O . HIS A 1 184 ? 12.876 -15.548 8.268 1.00 48.56 184 HIS A O 1
ATOM 1405 N N . ALA A 1 185 ? 11.099 -14.448 9.105 1.00 38.34 185 ALA A N 1
ATOM 1406 C CA . ALA A 1 185 ? 11.424 -14.771 10.482 1.00 38.34 185 ALA A CA 1
ATOM 1407 C C . ALA A 1 185 ? 11.240 -16.286 10.607 1.00 38.34 185 ALA A C 1
ATOM 1409 O O . ALA A 1 185 ? 10.127 -16.788 10.459 1.00 38.34 185 ALA A O 1
ATOM 1410 N N . SER A 1 186 ? 12.348 -17.013 10.735 1.00 31.77 186 SER A N 1
ATOM 1411 C CA . SER A 1 186 ? 12.334 -18.435 11.057 1.00 31.77 186 SER A CA 1
ATOM 1412 C C . SER A 1 186 ? 11.486 -18.610 12.313 1.00 31.77 186 SER A C 1
ATOM 1414 O O . SER A 1 186 ? 11.741 -17.931 13.310 1.00 31.77 186 SER A O 1
ATOM 1416 N N . ALA A 1 187 ? 10.450 -19.440 12.184 1.00 33.47 187 ALA A N 1
ATOM 1417 C CA . ALA A 1 187 ? 9.556 -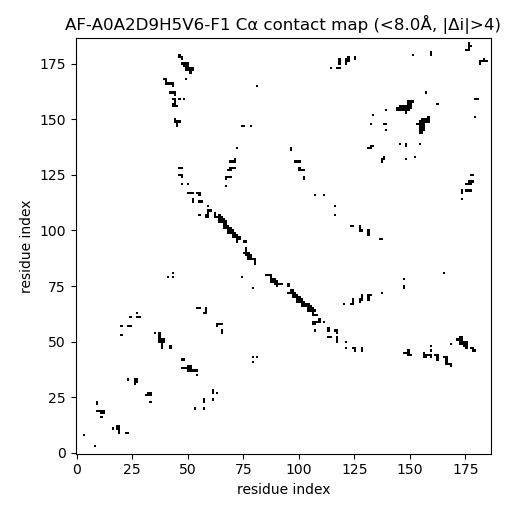19.847 13.260 1.00 33.47 187 ALA A CA 1
ATOM 1418 C C . ALA A 1 187 ? 10.317 -20.522 14.408 1.00 33.47 187 ALA A C 1
ATOM 1420 O O . ALA A 1 187 ? 11.369 -21.146 14.128 1.00 33.47 187 ALA A O 1
#

Solvent-accessible surface area (backbone atoms only — not comparable to full-atom values): 11284 Å² total; per-residue (Å²): 108,72,68,48,54,76,68,67,58,75,72,72,44,90,92,54,48,63,62,33,50,55,51,50,52,50,38,49,74,71,72,42,88,80,89,78,72,47,48,71,64,82,48,66,19,71,53,74,58,40,33,41,41,61,62,40,48,47,20,33,76,68,66,44,65,47,63,45,64,27,76,45,49,58,51,69,34,53,41,81,62,91,46,95,87,49,84,58,59,76,47,84,69,82,92,72,65,68,52,74,45,77,51,78,69,45,73,43,55,85,85,56,58,41,67,60,50,39,49,53,49,46,45,53,31,34,56,44,37,54,62,51,49,71,34,81,91,58,49,73,59,91,90,54,85,30,55,87,32,33,34,95,81,74,30,58,17,42,45,59,81,68,18,48,89,73,41,82,65,66,89,81,34,45,73,54,65,36,61,86,88,33,68,68,79,80,128

Mean predicted aligned error: 5.57 Å

pLDDT: mean 88.63, std 11.92, range [31.77, 98.5]

Nearest PDB structures (foldseek):
  5kym-assembly1_A  TM=8.101E-01  e=4.900E-03  Thermotoga maritima MSB8

Secondary structure (DSSP, 8-state):
-HHHHHTT-----SS-HHHHHHHHHHHHHTT------TTSS--TTSS---B-THHHHHHHHH-PPB--EEEESGGGTSPPPSSTT---PPP--TT---EEEE---B---TT--HHHHHHHHHHHHHHHHHHHHTSTTTSPPTT---TTS-GGGT--SPPHHHHTTTS---TTSBPPSSSTT------

Radius of gyration: 17.4 Å; Cα contacts (8 Å, |Δi|>4): 273; chains: 1; bounding box: 39×42×47 Å